Protein AF-A0A7C3A2M2-F1 (afdb_monomer)

Radius of gyration: 27.11 Å; Cα contacts (8 Å, |Δi|>4): 110; chains: 1; bounding box: 73×32×82 Å

Solvent-accessible surface area (backbone atoms only — not comparable to full-atom values): 11192 Å² total; per-residue (Å²): 134,63,73,38,65,28,94,63,73,74,44,78,28,66,74,50,72,41,30,85,85,79,63,47,73,51,73,81,79,77,86,65,80,76,72,69,64,72,75,53,65,71,59,52,50,48,50,49,51,50,51,52,48,52,51,49,51,52,52,52,52,50,51,48,52,56,49,54,52,51,52,49,44,46,74,74,67,48,71,63,76,80,44,51,64,58,55,52,52,53,50,52,51,53,51,52,48,50,54,51,47,56,53,45,61,73,69,58,70,83,51,74,66,52,55,48,52,51,55,45,52,56,48,55,53,48,50,53,51,50,52,55,34,40,77,69,64,78,40,54,71,71,60,46,55,52,54,50,53,50,52,52,52,50,46,53,51,48,52,55,50,48,49,50,54,50,42,51,52,51,51,37,52,56,36,48,54,53,51,52,53,52,53,50,54,51,50,52,53,53,51,51,64,74,76,106

Nearest PDB structures (foldseek):
  7vgf-assembly1_B  TM=2.973E-01  e=2.623E+00  Homo sapiens

Sequence (196 aa):
MEEIECPVCGRLTLKAKYCAFCGAELTPKSGEVAELEELPDEVVEQLRLRIRMEEIAGELASLKGEIDELVKQISEGHDVEKYRLKVKELREKAQNLKNERERLAAEIKPFPLEDVAKKRSELEERILRLDAAHGKGEVSDEVYAKLRKEYEGQLDALKRSHFKEIALVEKWIDSLKRKIKKLTEEAELLYARHIA

Foldseek 3Di:
DDWDQALQQRDTAPPDQAGPPQRHGRDDPPDDPPPQPADPPVVVVLVVLVVVLVVLVVVLVVLVVVVVVLVVCVVVPDDPVVCVVVVVVSVVSNVVSVVSNVVSVVVRDDDPLRVLVVVLVVLVVVLVVLVVCVVVVVDDPVRSVVVNVVSVVVNVVSVSVNSNVVSVVVSNVVSVVVVVVVVVVVVVVVVVVVVD

Mean predicted aligned error: 11.09 Å

pLDDT: mean 88.71, std 11.59, range [36.75, 97.81]

Secondary structure (DSSP, 8-state):
--EEE-TTT--EEESSSB-TTT--B------------PPPHHHHHHHHHHHHHHHHHHHHHHHHHHHHHHHHHHHTT--GGGGHHHHHHHHHHHHHHHHHHHHHHHHPPPPHHHHHHHHHHHHHHHHHHHHHHHHTTSS-HHHHHHHHHHHHHHHHHHHHHHHHHHHHHHHHHHHHHHHHHHHHHHHHHHHHHHH-

Structure (mmCIF, N/CA/C/O backbone):
data_AF-A0A7C3A2M2-F1
#
_entry.id   AF-A0A7C3A2M2-F1
#
loop_
_atom_site.group_PDB
_atom_site.id
_atom_site.type_symbol
_atom_site.label_atom_id
_atom_site.label_alt_id
_atom_site.label_comp_id
_atom_site.label_asym_id
_atom_site.label_entity_id
_atom_site.label_seq_id
_atom_site.pdbx_PDB_ins_code
_atom_site.Cartn_x
_atom_site.Cartn_y
_atom_site.Cartn_z
_atom_site.occupancy
_atom_site.B_iso_or_equiv
_atom_site.auth_seq_id
_atom_site.auth_comp_id
_atom_site.auth_asym_id
_atom_site.auth_atom_id
_atom_site.pdbx_PDB_model_num
ATOM 1 N N . MET A 1 1 ? -36.232 -19.557 9.190 1.00 59.28 1 MET A N 1
ATOM 2 C CA . MET A 1 1 ? -35.650 -18.242 9.528 1.00 59.28 1 MET A CA 1
ATOM 3 C C . MET A 1 1 ? -35.182 -17.629 8.223 1.00 59.28 1 MET A C 1
ATOM 5 O O . MET A 1 1 ? -34.519 -18.332 7.478 1.00 59.28 1 MET A O 1
ATOM 9 N N . GLU A 1 2 ? -35.608 -16.410 7.897 1.00 77.75 2 GLU A N 1
ATOM 10 C CA . GLU A 1 2 ? -35.184 -15.725 6.666 1.00 77.75 2 GLU A CA 1
ATOM 11 C C . GLU A 1 2 ? -33.816 -15.065 6.887 1.00 77.75 2 GLU A C 1
ATOM 13 O O . GLU A 1 2 ? -33.620 -14.366 7.886 1.00 77.75 2 GLU A O 1
ATOM 18 N N . GLU A 1 3 ? -32.880 -15.298 5.969 1.00 84.81 3 GLU A N 1
ATOM 19 C CA . GLU A 1 3 ? -31.564 -14.656 5.940 1.00 84.81 3 GLU A CA 1
ATOM 20 C C . GLU A 1 3 ? -31.612 -13.428 5.022 1.00 84.81 3 GLU A C 1
ATOM 22 O O . GLU A 1 3 ? -32.261 -13.441 3.977 1.00 84.81 3 GLU A O 1
ATOM 27 N N . ILE A 1 4 ? -30.952 -12.348 5.432 1.00 85.25 4 ILE A N 1
ATOM 28 C CA . ILE A 1 4 ? -30.802 -11.106 4.675 1.00 85.25 4 ILE A CA 1
ATOM 29 C C . ILE A 1 4 ? -29.329 -10.712 4.664 1.00 85.25 4 ILE A C 1
ATOM 31 O O . ILE A 1 4 ? -28.628 -10.839 5.669 1.00 85.25 4 ILE A O 1
ATOM 35 N N . GLU A 1 5 ? -28.843 -10.229 3.529 1.00 82.19 5 GLU A N 1
ATOM 36 C CA . GLU A 1 5 ? -27.496 -9.687 3.433 1.00 82.19 5 GLU A CA 1
ATOM 37 C C . GLU A 1 5 ? -27.466 -8.270 4.011 1.00 82.19 5 GLU A C 1
ATOM 39 O O . GLU A 1 5 ? -28.283 -7.412 3.668 1.00 82.19 5 GLU A O 1
ATOM 44 N N . CYS A 1 6 ? -26.542 -8.014 4.933 1.00 82.94 6 CYS A N 1
ATOM 45 C CA . CYS A 1 6 ? -26.416 -6.689 5.515 1.00 82.94 6 CYS A CA 1
ATOM 46 C C . CYS A 1 6 ? -25.862 -5.689 4.481 1.00 82.94 6 CYS A C 1
ATOM 48 O O . CYS A 1 6 ? -24.735 -5.879 4.024 1.00 82.94 6 CYS A O 1
ATOM 50 N N . PRO A 1 7 ? -26.542 -4.555 4.208 1.00 76.75 7 PRO A N 1
ATOM 51 C CA . PRO A 1 7 ? -26.089 -3.565 3.220 1.00 76.75 7 PRO A CA 1
ATOM 52 C C . PRO A 1 7 ? -24.839 -2.785 3.658 1.00 76.75 7 PRO A C 1
ATOM 54 O O . PRO A 1 7 ? -24.313 -1.964 2.907 1.00 76.75 7 PRO A O 1
ATOM 57 N N . VAL A 1 8 ? -24.395 -2.994 4.902 1.00 78.25 8 VAL A N 1
ATOM 58 C CA . VAL A 1 8 ? -23.206 -2.356 5.470 1.00 78.25 8 VAL A CA 1
ATOM 59 C C . VAL A 1 8 ? -22.017 -3.307 5.540 1.00 78.25 8 VAL A C 1
ATOM 61 O O . VAL A 1 8 ? -20.898 -2.830 5.454 1.00 78.25 8 VAL A O 1
ATOM 64 N N . CYS A 1 9 ? -22.210 -4.619 5.703 1.00 77.19 9 CYS A N 1
ATOM 65 C CA . CYS A 1 9 ? -21.082 -5.547 5.865 1.00 77.19 9 CYS A CA 1
ATOM 66 C C . CYS A 1 9 ? -21.107 -6.772 4.942 1.00 77.19 9 CYS A C 1
ATOM 68 O O . CYS A 1 9 ? -20.290 -7.666 5.144 1.00 77.19 9 CYS A O 1
ATOM 70 N N . GLY A 1 10 ? -22.072 -6.876 4.021 1.00 77.44 10 GLY A N 1
ATOM 71 C CA . GLY A 1 10 ? -22.162 -7.953 3.022 1.00 77.44 10 GLY A CA 1
ATOM 72 C C . GLY A 1 10 ? -22.350 -9.366 3.591 1.00 77.44 10 GLY A C 1
ATOM 73 O O . GLY A 1 10 ? -22.274 -10.356 2.875 1.00 77.44 10 GLY A O 1
ATOM 74 N N . ARG A 1 11 ? -22.559 -9.507 4.907 1.00 79.31 11 ARG A N 1
ATOM 75 C CA . ARG A 1 11 ? -22.748 -10.817 5.545 1.00 79.31 11 ARG A CA 1
ATOM 76 C C . ARG A 1 11 ? -24.218 -11.182 5.574 1.00 79.31 11 ARG A C 1
ATOM 78 O O . ARG A 1 11 ? -25.054 -10.357 5.953 1.00 79.31 11 ARG A O 1
ATOM 85 N N . LEU A 1 12 ? -24.495 -12.446 5.270 1.00 85.69 12 LEU A N 1
ATOM 86 C CA . LEU A 1 12 ? -25.783 -13.073 5.534 1.00 85.69 12 LEU A CA 1
ATOM 87 C C . LEU A 1 12 ? -26.015 -13.109 7.044 1.00 85.69 12 LEU A C 1
ATOM 89 O O . LEU A 1 12 ? -25.253 -13.706 7.802 1.00 85.69 12 LEU A O 1
ATOM 93 N N . THR A 1 13 ? -27.052 -12.410 7.481 1.00 84.62 13 THR A N 1
ATOM 94 C CA . THR A 1 13 ? -27.505 -12.341 8.867 1.00 84.62 13 THR A CA 1
ATOM 95 C C . THR A 1 13 ? -28.979 -12.710 8.921 1.00 84.62 13 THR A C 1
ATOM 97 O O . THR A 1 13 ? -29.701 -12.626 7.931 1.00 84.62 13 THR A O 1
ATOM 100 N N . LEU A 1 14 ? -29.461 -13.105 10.093 1.00 85.56 14 LEU A N 1
ATOM 101 C CA . LEU A 1 14 ? -30.891 -13.303 10.301 1.00 85.56 14 LEU A CA 1
ATOM 102 C C . LEU A 1 14 ? -31.636 -11.976 10.116 1.00 85.56 14 LEU A C 1
ATOM 104 O O . LEU A 1 14 ? -31.145 -10.923 10.537 1.00 85.56 14 LEU A O 1
ATOM 108 N N . LYS A 1 15 ? -32.825 -12.035 9.509 1.00 80.94 15 LYS A N 1
ATOM 109 C CA . LYS A 1 15 ? -33.720 -10.886 9.344 1.00 80.94 15 LYS A CA 1
ATOM 110 C C . LYS A 1 15 ? -34.090 -10.309 10.715 1.00 80.94 15 LYS A C 1
ATOM 112 O O . LYS A 1 15 ? -34.896 -10.873 11.451 1.00 80.94 15 LYS A O 1
ATOM 117 N N . ALA A 1 16 ? -33.476 -9.183 11.052 1.00 81.94 16 ALA A N 1
ATOM 118 C CA . ALA A 1 16 ? -33.653 -8.451 12.301 1.00 81.94 16 ALA A CA 1
ATOM 119 C C . ALA A 1 16 ? -33.647 -6.942 12.018 1.00 81.94 16 ALA A C 1
ATOM 121 O O . ALA A 1 16 ? -33.430 -6.519 10.887 1.00 81.94 16 ALA A O 1
ATOM 122 N N . LYS A 1 17 ? -33.873 -6.109 13.042 1.00 82.81 17 LYS A N 1
ATOM 123 C CA . LYS A 1 17 ? -33.741 -4.650 12.894 1.00 82.81 17 LYS A CA 1
ATOM 124 C C . LYS A 1 17 ? -32.285 -4.235 12.648 1.00 82.81 17 LYS A C 1
ATOM 126 O O . LYS A 1 17 ? -32.046 -3.304 11.889 1.00 82.81 17 LYS A O 1
ATOM 131 N N . TYR A 1 18 ? -31.329 -4.956 13.240 1.00 86.25 18 TYR A N 1
ATOM 132 C CA . TYR A 1 18 ? -29.895 -4.690 13.132 1.00 86.25 18 TYR A CA 1
ATOM 133 C C . TYR A 1 18 ? -29.122 -5.949 12.732 1.00 86.25 18 TYR A C 1
ATOM 135 O O . TYR A 1 18 ? -29.501 -7.062 13.092 1.00 86.25 18 TYR A O 1
ATOM 143 N N . CYS A 1 19 ? -28.013 -5.766 12.022 1.00 86.62 19 CYS A N 1
ATOM 144 C CA . CYS A 1 19 ? -27.080 -6.822 11.666 1.00 86.62 19 CYS A CA 1
ATOM 145 C C . CYS A 1 19 ? -26.429 -7.406 12.919 1.00 86.62 19 CYS A C 1
ATOM 147 O O . CYS A 1 19 ? -25.830 -6.667 13.701 1.00 86.62 19 CYS A O 1
ATOM 149 N N . ALA A 1 20 ? -26.469 -8.732 13.066 1.00 84.88 20 ALA A N 1
ATOM 150 C CA . ALA A 1 20 ? -25.844 -9.426 14.191 1.00 84.88 20 ALA A CA 1
ATOM 151 C C . ALA A 1 20 ? -24.310 -9.277 14.215 1.00 84.88 20 ALA A C 1
ATOM 153 O O . ALA A 1 20 ? -23.689 -9.456 15.259 1.00 84.88 20 ALA A O 1
ATOM 154 N N . PHE A 1 21 ? -23.701 -8.936 13.075 1.00 83.69 21 PHE A N 1
ATOM 155 C CA . PHE A 1 21 ? -22.250 -8.811 12.939 1.00 83.69 21 PHE A CA 1
ATOM 156 C C . PHE A 1 21 ? -21.752 -7.378 13.120 1.00 83.69 21 PHE A C 1
ATOM 158 O O . PHE A 1 21 ? -20.776 -7.155 13.829 1.00 83.69 21 PHE A O 1
ATOM 165 N N . CYS A 1 22 ? -22.398 -6.403 12.475 1.00 79.69 22 CYS A N 1
ATOM 166 C CA . CYS A 1 22 ? -21.906 -5.022 12.448 1.00 79.69 22 CYS A CA 1
ATOM 167 C C . CYS A 1 22 ? -22.823 -4.012 13.156 1.00 79.69 22 CYS A C 1
ATOM 169 O O . CYS A 1 22 ? -22.474 -2.836 13.236 1.00 79.69 22 CYS A O 1
ATOM 171 N N . GLY A 1 23 ? -23.996 -4.435 13.646 1.00 83.62 23 GLY A N 1
ATOM 172 C CA . GLY A 1 23 ? -24.960 -3.572 14.338 1.00 83.62 23 GLY A CA 1
ATOM 173 C C . GLY A 1 23 ? -25.675 -2.550 13.446 1.00 83.62 23 GLY A C 1
ATOM 174 O O . GLY A 1 23 ? -26.397 -1.702 13.960 1.00 83.62 23 GLY A O 1
ATOM 175 N N . ALA A 1 24 ? -25.482 -2.602 12.125 1.00 81.06 24 ALA A N 1
ATOM 176 C CA . ALA A 1 24 ? -26.134 -1.689 11.190 1.00 81.06 24 ALA A CA 1
ATOM 177 C C . ALA A 1 24 ? -27.612 -2.029 10.999 1.00 81.06 24 ALA A C 1
ATOM 179 O O . ALA A 1 24 ? -27.980 -3.200 11.007 1.00 81.06 24 ALA A O 1
ATOM 180 N N . GLU A 1 25 ? -28.448 -1.016 10.797 1.00 86.38 25 GLU A N 1
ATOM 181 C CA . GLU A 1 25 ? -29.882 -1.198 10.575 1.00 86.38 25 GLU A CA 1
ATOM 182 C C . GLU A 1 25 ? -30.135 -1.894 9.221 1.00 86.38 25 GLU A C 1
ATOM 184 O O . GLU A 1 25 ? -29.549 -1.521 8.206 1.00 86.38 25 GLU A O 1
ATOM 189 N N . LEU A 1 26 ? -30.955 -2.951 9.216 1.00 82.31 26 LEU A N 1
ATOM 190 C CA . LEU A 1 26 ? -31.204 -3.824 8.052 1.00 82.31 26 LEU A CA 1
ATOM 191 C C . LEU A 1 26 ? -32.467 -3.433 7.264 1.00 82.31 26 LEU A C 1
ATOM 193 O O . LEU A 1 26 ? -32.961 -4.211 6.448 1.00 82.31 26 LEU A O 1
ATOM 197 N N . THR A 1 27 ? -33.047 -2.263 7.537 1.00 69.00 27 THR A N 1
ATOM 198 C CA . THR A 1 27 ? -34.296 -1.839 6.900 1.00 69.00 27 THR A CA 1
ATOM 199 C C . THR A 1 27 ? -34.100 -1.582 5.400 1.00 69.00 27 THR A C 1
ATOM 201 O O . THR A 1 27 ? -33.127 -0.938 4.999 1.00 69.00 27 THR A O 1
ATOM 204 N N . PRO A 1 28 ? -35.020 -2.066 4.543 1.00 49.03 28 PRO A N 1
ATOM 205 C CA . PRO A 1 28 ? -34.909 -1.884 3.107 1.00 49.03 28 PRO A CA 1
ATOM 206 C C . PRO A 1 28 ? -35.241 -0.431 2.762 1.00 49.03 28 PRO A C 1
ATOM 208 O O . PRO A 1 28 ? -36.396 -0.013 2.852 1.00 49.03 28 PRO A O 1
ATOM 211 N N . LYS A 1 29 ? -34.242 0.345 2.332 1.00 45.84 29 LYS A N 1
ATOM 212 C CA . LYS A 1 29 ? -34.511 1.525 1.506 1.00 45.84 29 LYS A CA 1
ATOM 213 C C . LYS A 1 29 ? -35.000 1.016 0.154 1.00 45.84 29 LYS A C 1
ATOM 215 O O . LYS A 1 29 ? -34.243 0.455 -0.632 1.00 45.84 29 LYS A O 1
ATOM 220 N N . SER A 1 30 ? -36.302 1.129 -0.058 1.00 39.16 30 SER A N 1
ATOM 221 C CA . SER A 1 30 ? -36.984 0.821 -1.305 1.00 39.16 30 SER A CA 1
ATOM 222 C C . SER A 1 30 ? -36.356 1.569 -2.485 1.00 39.16 30 SER A C 1
ATOM 224 O O . SER A 1 30 ? -36.394 2.794 -2.512 1.00 39.16 30 SER A O 1
ATOM 226 N N . GLY A 1 31 ? -35.867 0.827 -3.479 1.00 40.88 31 GLY A N 1
ATOM 227 C CA . GLY A 1 31 ? -36.026 1.182 -4.893 1.00 40.88 31 GLY A CA 1
ATOM 228 C C . GLY A 1 31 ? -35.346 2.446 -5.422 1.00 40.88 31 GLY A C 1
ATOM 229 O O . GLY A 1 31 ? -35.798 2.958 -6.442 1.00 40.88 31 GLY A O 1
ATOM 230 N N . GLU A 1 32 ? -34.276 2.939 -4.806 1.00 36.75 32 GLU A N 1
ATOM 231 C CA . GLU A 1 32 ? -33.413 3.913 -5.475 1.00 36.75 32 GLU A CA 1
ATOM 232 C C . GLU A 1 32 ? -32.456 3.147 -6.390 1.00 36.75 32 GLU A C 1
ATOM 234 O O . GLU A 1 32 ? -31.705 2.276 -5.946 1.00 36.75 32 GLU A O 1
ATOM 239 N N . VAL A 1 33 ? -32.516 3.442 -7.694 1.00 41.50 33 VAL A N 1
ATOM 240 C CA . VAL A 1 33 ? -31.417 3.161 -8.621 1.00 41.50 33 VAL A CA 1
ATOM 241 C C . VAL A 1 33 ? -30.177 3.688 -7.922 1.00 41.50 33 VAL A C 1
ATOM 243 O O . VAL A 1 33 ? -30.083 4.895 -7.727 1.00 41.50 33 VAL A O 1
ATOM 246 N N . ALA A 1 34 ? -29.311 2.788 -7.450 1.00 46.97 34 ALA A N 1
ATOM 247 C CA . A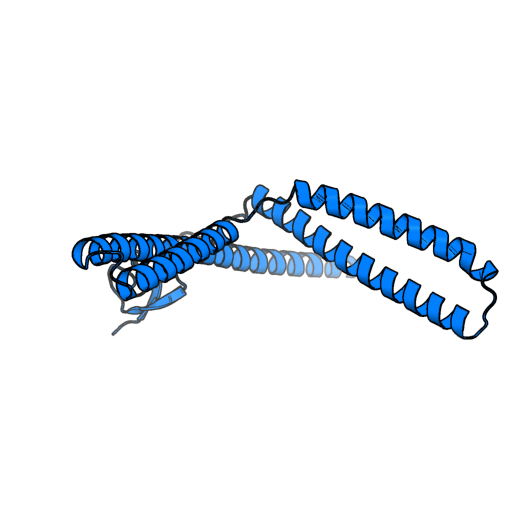LA A 1 34 ? -28.108 3.169 -6.734 1.00 46.97 34 ALA A CA 1
ATOM 248 C C . ALA A 1 34 ? -27.296 4.057 -7.674 1.00 46.97 34 ALA A C 1
ATOM 250 O O . ALA A 1 34 ? -26.657 3.567 -8.610 1.00 46.97 34 ALA A O 1
ATOM 251 N N . GLU A 1 35 ? -27.416 5.367 -7.467 1.00 49.28 35 GLU A N 1
ATOM 252 C CA . GLU A 1 35 ? -26.550 6.369 -8.050 1.00 49.28 35 GLU A CA 1
ATOM 253 C C . GLU A 1 35 ? -25.135 5.861 -7.798 1.00 49.28 35 GLU A C 1
ATOM 255 O O . GLU A 1 35 ? -24.799 5.475 -6.674 1.00 49.28 35 GLU A O 1
ATOM 260 N N . LEU A 1 36 ? -24.375 5.669 -8.880 1.00 55.91 36 LEU A N 1
ATOM 261 C CA . LEU A 1 36 ? -23.032 5.114 -8.794 1.00 55.91 36 LEU A CA 1
ATOM 262 C C . LEU A 1 36 ? -22.251 6.029 -7.863 1.00 55.91 36 LEU A C 1
ATOM 264 O O . LEU A 1 36 ? -21.909 7.134 -8.265 1.00 55.91 36 LEU A O 1
ATOM 268 N N . GLU A 1 37 ? -22.008 5.576 -6.634 1.00 64.06 37 GLU A N 1
ATOM 269 C CA . GLU A 1 37 ? -21.227 6.330 -5.664 1.00 64.06 37 GLU A CA 1
ATOM 270 C C . GLU A 1 37 ? -19.862 6.577 -6.311 1.00 64.06 37 GLU A C 1
ATOM 272 O O . GLU A 1 37 ? -19.125 5.633 -6.639 1.00 64.06 37 GLU A O 1
ATOM 277 N N . GLU A 1 38 ? -19.612 7.838 -6.656 1.00 74.69 38 GLU A N 1
ATOM 278 C CA . GLU A 1 38 ? -18.404 8.233 -7.359 1.00 74.69 38 GLU A CA 1
ATOM 279 C C . GLU A 1 38 ? -17.253 8.261 -6.365 1.00 74.69 38 GLU A C 1
ATOM 281 O O . GLU A 1 38 ? -17.404 8.705 -5.224 1.00 74.69 38 GLU A O 1
ATOM 286 N N . LEU A 1 39 ? -16.102 7.736 -6.788 1.00 83.44 39 LEU A N 1
ATOM 287 C CA . LEU A 1 39 ? -14.908 7.823 -5.965 1.00 83.44 39 LEU A CA 1
ATOM 288 C C . LEU A 1 39 ? -14.542 9.301 -5.821 1.00 83.44 39 LEU A C 1
ATOM 290 O O . LEU A 1 39 ? -14.472 9.987 -6.841 1.00 83.44 39 LEU A O 1
ATOM 294 N N . PRO A 1 40 ? -14.261 9.781 -4.600 1.00 87.69 40 PRO A N 1
ATOM 295 C CA . PRO A 1 40 ? -13.799 11.145 -4.414 1.00 87.69 40 PRO A CA 1
ATOM 296 C C . PRO A 1 40 ? -12.519 11.405 -5.215 1.00 87.69 40 PRO A C 1
ATOM 298 O O . PRO A 1 40 ? -11.604 10.579 -5.193 1.00 87.69 40 PRO A O 1
ATOM 301 N N . ASP A 1 41 ? -12.415 12.573 -5.851 1.00 87.38 41 ASP A N 1
ATOM 302 C CA . ASP A 1 41 ? -11.245 12.950 -6.660 1.00 87.38 41 ASP A CA 1
ATOM 303 C C . ASP A 1 41 ? -9.934 12.854 -5.871 1.00 87.38 41 ASP A C 1
ATOM 305 O O . ASP A 1 41 ? -8.920 12.394 -6.391 1.00 87.38 41 ASP A O 1
ATOM 309 N N . GLU A 1 42 ? -9.952 13.203 -4.581 1.00 88.81 42 GLU A N 1
ATOM 310 C CA . GLU A 1 42 ? -8.775 13.057 -3.719 1.00 88.81 42 GLU A CA 1
ATOM 311 C C . GLU A 1 42 ? -8.335 11.590 -3.592 1.00 88.81 42 GLU A C 1
ATOM 313 O O . GLU A 1 42 ? -7.140 11.304 -3.628 1.00 88.81 42 GLU A O 1
ATOM 318 N N . VAL A 1 43 ? -9.275 10.642 -3.508 1.00 88.19 43 VAL A N 1
ATOM 319 C CA . VAL A 1 43 ? -8.958 9.205 -3.474 1.00 88.19 43 VAL A CA 1
ATOM 320 C C . VAL A 1 43 ? -8.372 8.764 -4.813 1.00 88.19 43 VAL A C 1
ATOM 322 O O . VAL A 1 43 ? -7.386 8.029 -4.832 1.00 88.19 43 VAL A O 1
ATOM 325 N N . VAL A 1 44 ? -8.933 9.239 -5.927 1.00 89.94 44 VAL A N 1
ATOM 326 C CA . VAL A 1 44 ? -8.434 8.934 -7.276 1.00 89.94 44 VAL A CA 1
ATOM 327 C C . VAL A 1 44 ? -7.007 9.449 -7.469 1.00 89.94 44 VAL A C 1
ATOM 329 O O . VAL A 1 44 ? -6.149 8.692 -7.926 1.00 89.94 44 VAL A O 1
ATOM 332 N N . GLU A 1 45 ? -6.714 10.689 -7.075 1.00 91.81 45 GLU A N 1
ATOM 333 C CA . GLU A 1 45 ? -5.361 11.244 -7.177 1.00 91.81 45 GLU A CA 1
ATOM 334 C C . GLU A 1 45 ? -4.372 10.496 -6.276 1.00 91.81 45 GLU A C 1
ATOM 336 O O . GLU A 1 45 ? -3.288 10.126 -6.725 1.00 91.81 45 GLU A O 1
ATOM 341 N N . GLN A 1 46 ? -4.747 10.169 -5.036 1.00 93.31 46 GLN A N 1
ATOM 342 C CA . GLN A 1 46 ? -3.885 9.379 -4.150 1.00 93.31 46 GLN A CA 1
ATOM 343 C C . GLN A 1 46 ? -3.609 7.970 -4.702 1.00 93.31 46 GLN A C 1
ATOM 345 O O . GLN A 1 46 ? -2.480 7.481 -4.607 1.00 93.31 46 GLN A O 1
ATOM 350 N N . LEU A 1 47 ? -4.601 7.325 -5.327 1.00 91.50 47 LEU A N 1
ATOM 351 C CA . LEU A 1 47 ? -4.406 6.052 -6.025 1.00 91.50 47 LEU A CA 1
ATOM 352 C C . LEU A 1 47 ? -3.469 6.211 -7.227 1.00 91.50 47 LEU A C 1
ATOM 354 O O . LEU A 1 47 ? -2.561 5.397 -7.387 1.00 91.50 47 LEU A O 1
ATOM 358 N N . ARG A 1 48 ? -3.626 7.268 -8.033 1.00 93.94 48 ARG A N 1
ATOM 359 C CA . ARG A 1 48 ? -2.742 7.552 -9.175 1.00 93.94 48 ARG A CA 1
ATOM 360 C C . ARG A 1 48 ? -1.288 7.726 -8.733 1.00 93.94 48 ARG A C 1
ATOM 362 O O . ARG A 1 48 ? -0.403 7.120 -9.334 1.00 93.94 48 ARG A O 1
ATOM 369 N N . LEU A 1 49 ? -1.036 8.508 -7.681 1.00 95.25 49 LEU A N 1
ATOM 370 C CA . LEU A 1 49 ? 0.317 8.720 -7.147 1.00 95.25 49 LEU A CA 1
ATOM 371 C C . LEU A 1 49 ? 0.960 7.401 -6.692 1.00 95.25 49 LEU A C 1
ATOM 373 O O . LEU A 1 49 ? 2.129 7.144 -6.978 1.00 95.25 49 LEU A O 1
ATOM 377 N N . ARG A 1 50 ? 0.189 6.536 -6.021 1.00 95.12 50 ARG A N 1
ATOM 378 C CA . ARG A 1 50 ? 0.652 5.218 -5.557 1.00 95.12 50 ARG A CA 1
ATOM 379 C C . ARG A 1 50 ? 0.907 4.246 -6.709 1.00 95.12 50 ARG A C 1
ATOM 381 O O . ARG A 1 50 ? 1.917 3.550 -6.682 1.00 95.12 50 ARG A O 1
ATOM 388 N N . ILE A 1 51 ? 0.053 4.240 -7.734 1.00 95.50 51 ILE A N 1
ATOM 389 C CA . ILE A 1 51 ? 0.271 3.456 -8.960 1.00 95.50 51 ILE A CA 1
ATOM 390 C C . ILE A 1 51 ? 1.579 3.888 -9.626 1.00 95.50 51 ILE A C 1
ATOM 392 O O . ILE A 1 51 ? 2.428 3.042 -9.895 1.00 95.50 51 ILE A O 1
ATOM 396 N N . ARG A 1 52 ? 1.801 5.198 -9.804 1.00 97.31 52 ARG A N 1
ATOM 397 C CA . ARG A 1 52 ? 3.053 5.706 -10.381 1.00 97.31 52 ARG A CA 1
ATOM 398 C C . ARG A 1 52 ? 4.274 5.324 -9.540 1.00 97.31 52 ARG A C 1
ATOM 400 O O . ARG A 1 52 ? 5.332 5.023 -10.084 1.00 97.31 52 ARG A O 1
ATOM 407 N N . MET A 1 53 ? 4.143 5.307 -8.214 1.00 95.56 53 MET A N 1
ATOM 408 C CA . MET A 1 53 ? 5.222 4.865 -7.330 1.00 95.56 53 MET A CA 1
ATOM 409 C C . MET A 1 53 ? 5.585 3.384 -7.533 1.00 95.56 53 MET A C 1
ATOM 411 O O . MET A 1 53 ? 6.772 3.052 -7.535 1.00 95.56 53 MET A O 1
ATOM 415 N N . GLU A 1 54 ? 4.592 2.519 -7.742 1.00 96.31 54 GLU A N 1
ATOM 416 C CA . GLU A 1 54 ? 4.802 1.100 -8.059 1.00 96.31 54 GLU A CA 1
ATOM 417 C C . GLU A 1 54 ? 5.427 0.914 -9.453 1.00 96.31 54 GLU A C 1
ATOM 419 O O . GLU A 1 54 ? 6.369 0.140 -9.617 1.00 96.31 54 GLU A O 1
ATOM 424 N N . GLU A 1 55 ? 4.979 1.683 -10.449 1.00 97.31 55 GLU A N 1
ATOM 425 C CA . GLU A 1 55 ? 5.587 1.697 -11.787 1.00 97.31 55 GLU A CA 1
ATOM 426 C C . GLU A 1 55 ? 7.073 2.060 -11.721 1.00 97.31 55 GLU A C 1
ATOM 428 O O . GLU A 1 55 ? 7.908 1.342 -12.267 1.00 97.31 55 GLU A O 1
ATOM 433 N N . ILE A 1 56 ? 7.428 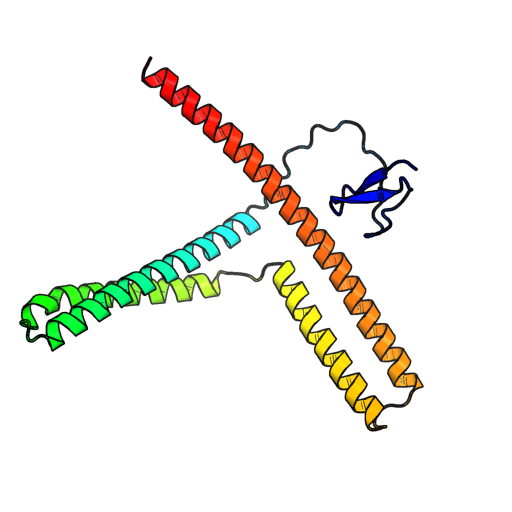3.118 -10.983 1.00 97.12 56 ILE A N 1
ATOM 434 C CA . ILE A 1 56 ? 8.826 3.519 -10.783 1.00 97.12 56 ILE A CA 1
ATOM 435 C C . ILE A 1 56 ? 9.631 2.401 -10.109 1.00 97.12 56 ILE A C 1
ATOM 437 O O . ILE A 1 56 ? 10.793 2.184 -10.461 1.00 97.12 56 ILE A O 1
ATOM 441 N N . ALA A 1 57 ? 9.051 1.675 -9.149 1.00 96.38 57 ALA A N 1
ATOM 442 C CA . ALA A 1 57 ? 9.705 0.513 -8.551 1.00 96.38 57 ALA A CA 1
ATOM 443 C C . ALA A 1 57 ? 9.979 -0.589 -9.592 1.00 96.38 57 ALA A C 1
ATOM 445 O O . ALA A 1 57 ? 11.092 -1.125 -9.623 1.00 96.38 57 ALA A O 1
ATOM 446 N N . GLY A 1 58 ? 9.025 -0.873 -10.483 1.00 97.56 58 GLY A N 1
ATOM 447 C CA . GLY A 1 58 ? 9.210 -1.794 -11.610 1.00 97.56 58 GLY A CA 1
ATOM 448 C C . GLY A 1 58 ? 10.271 -1.323 -12.614 1.00 97.56 58 GLY A C 1
ATOM 449 O O . GLY A 1 58 ? 11.119 -2.112 -13.044 1.00 97.56 58 GLY A O 1
ATOM 450 N N . GLU A 1 59 ? 10.289 -0.030 -12.945 1.00 97.69 59 GLU A N 1
ATOM 451 C CA . GLU A 1 59 ? 11.300 0.578 -13.817 1.00 97.69 59 GLU A CA 1
ATOM 452 C C . GLU A 1 59 ? 12.703 0.478 -13.194 1.00 97.69 59 GLU A C 1
ATOM 454 O O . GLU A 1 59 ? 13.651 0.057 -13.856 1.00 97.69 59 GLU A O 1
ATOM 459 N N . LEU A 1 60 ? 12.848 0.774 -11.898 1.00 96.44 60 LEU A N 1
ATOM 460 C CA . LEU A 1 60 ? 14.114 0.629 -11.171 1.00 96.44 60 LEU A CA 1
ATOM 461 C C . LEU A 1 60 ? 14.585 -0.831 -11.100 1.00 96.44 60 LEU A C 1
ATOM 463 O O . LEU A 1 60 ? 15.782 -1.091 -11.236 1.00 96.44 60 LEU A O 1
ATOM 467 N N . ALA A 1 61 ? 13.671 -1.785 -10.904 1.00 97.31 61 ALA A N 1
ATOM 468 C CA . ALA A 1 61 ? 13.994 -3.211 -10.932 1.00 97.31 61 ALA A CA 1
ATOM 469 C C . ALA A 1 61 ? 14.483 -3.653 -12.321 1.00 97.31 61 ALA A C 1
ATOM 471 O O . ALA A 1 61 ? 15.466 -4.387 -12.424 1.00 97.31 61 ALA A O 1
ATOM 472 N N . SER A 1 62 ? 13.852 -3.146 -13.382 1.00 96.88 62 SER A N 1
ATOM 473 C CA . SER A 1 62 ? 14.261 -3.401 -14.768 1.00 96.88 62 SER A CA 1
ATOM 474 C C . SER A 1 62 ? 15.648 -2.822 -15.060 1.00 96.88 62 SER A C 1
ATOM 476 O O . SER A 1 62 ? 16.514 -3.527 -15.576 1.00 96.88 62 SER A O 1
ATOM 478 N N . LEU A 1 63 ? 15.910 -1.577 -14.636 1.00 96.75 63 LEU A N 1
ATOM 479 C CA . LEU A 1 63 ? 17.233 -0.952 -14.749 1.00 96.75 63 LEU A CA 1
ATOM 480 C C . LEU A 1 63 ? 18.305 -1.733 -13.988 1.00 96.75 63 LEU A C 1
ATOM 482 O O . LEU A 1 63 ? 19.423 -1.870 -14.479 1.00 96.75 63 LEU A O 1
ATOM 486 N N . LYS A 1 64 ? 17.982 -2.260 -12.801 1.00 96.12 64 LYS A N 1
ATOM 487 C CA . LYS A 1 64 ? 18.897 -3.126 -12.053 1.00 96.12 64 LYS A CA 1
ATOM 488 C C . LYS A 1 64 ? 19.243 -4.384 -12.854 1.00 96.12 64 LYS A C 1
ATOM 490 O O . LYS A 1 64 ? 20.418 -4.713 -12.947 1.00 96.12 64 LYS A O 1
ATOM 495 N N . GLY A 1 65 ? 18.256 -5.026 -13.480 1.00 96.50 65 GLY A N 1
ATOM 496 C CA . GLY A 1 65 ? 18.490 -6.169 -14.366 1.00 96.50 65 GLY A CA 1
ATOM 497 C C . GLY A 1 65 ? 19.406 -5.834 -15.548 1.00 96.50 65 GLY A C 1
ATOM 498 O O . GLY A 1 65 ? 20.329 -6.591 -15.837 1.00 96.50 65 GLY A O 1
ATOM 499 N N . GLU A 1 66 ? 19.217 -4.673 -16.188 1.00 95.69 66 GLU A N 1
ATOM 500 C CA . GLU A 1 66 ? 20.125 -4.199 -17.247 1.00 95.69 66 GLU A CA 1
ATOM 501 C C . GLU A 1 66 ? 21.557 -3.977 -16.731 1.00 95.69 66 GLU A C 1
ATOM 503 O O . GLU A 1 66 ? 22.522 -4.310 -17.417 1.00 95.69 66 GLU A O 1
ATOM 508 N N . ILE A 1 67 ? 21.713 -3.429 -15.522 1.00 94.44 67 ILE A N 1
ATOM 509 C CA . ILE A 1 67 ? 23.026 -3.224 -14.893 1.00 94.44 67 ILE A CA 1
ATOM 510 C C . ILE A 1 67 ? 23.693 -4.565 -14.573 1.00 94.44 67 ILE A C 1
ATOM 512 O O . ILE A 1 67 ? 24.874 -4.730 -14.874 1.00 94.44 67 ILE A O 1
ATOM 516 N N . ASP A 1 68 ? 22.959 -5.513 -13.994 1.00 95.75 68 ASP A N 1
ATOM 517 C CA . ASP A 1 68 ? 23.480 -6.833 -13.628 1.00 95.75 68 ASP A CA 1
ATOM 518 C C . ASP A 1 68 ? 23.969 -7.601 -14.875 1.00 95.75 68 ASP A C 1
ATOM 520 O O . ASP A 1 68 ? 25.039 -8.214 -14.851 1.00 95.75 68 ASP A O 1
ATOM 524 N N . GLU A 1 69 ? 23.253 -7.495 -16.000 1.00 94.81 69 GLU A N 1
ATOM 525 C CA . GLU A 1 69 ? 23.675 -8.075 -17.282 1.00 94.81 69 GLU A CA 1
ATOM 526 C C . GLU A 1 69 ? 24.936 -7.396 -17.845 1.00 94.81 69 GLU A C 1
ATOM 528 O O . GLU A 1 69 ? 25.858 -8.076 -18.298 1.00 94.81 69 GLU A O 1
ATOM 533 N N . LEU A 1 70 ? 25.043 -6.064 -17.764 1.00 93.50 70 LEU A N 1
ATOM 534 C CA . LEU A 1 70 ? 26.269 -5.359 -18.160 1.00 93.50 70 LEU A CA 1
ATOM 535 C C . LEU A 1 70 ? 27.467 -5.768 -17.294 1.00 93.50 70 LEU A C 1
ATOM 537 O O . LEU A 1 70 ? 28.564 -5.970 -17.814 1.00 93.50 70 LEU A O 1
ATOM 541 N N . VAL A 1 71 ? 27.268 -5.918 -15.981 1.00 93.75 71 VAL A N 1
ATOM 542 C CA . VAL A 1 71 ? 28.306 -6.398 -15.057 1.00 93.75 71 VAL A CA 1
ATOM 543 C C . VAL A 1 71 ? 28.769 -7.796 -15.457 1.00 93.75 71 VAL A C 1
ATOM 545 O O . VAL A 1 71 ? 29.976 -8.048 -15.499 1.00 93.75 71 VAL A O 1
ATOM 548 N N . LYS A 1 72 ? 27.836 -8.684 -15.813 1.00 94.88 72 LYS A N 1
ATOM 549 C CA . LYS A 1 72 ? 28.151 -10.026 -16.304 1.00 94.88 72 LYS A CA 1
ATOM 550 C C . LYS A 1 72 ? 28.987 -9.976 -17.585 1.00 94.88 72 LYS A C 1
ATOM 552 O O . LYS A 1 72 ? 30.065 -10.565 -17.613 1.00 94.88 72 LYS A O 1
ATOM 557 N N . GLN A 1 73 ? 28.573 -9.210 -18.592 1.00 92.69 73 GLN A N 1
ATOM 558 C CA . GLN A 1 73 ? 29.316 -9.078 -19.853 1.00 92.69 73 GLN A CA 1
ATOM 559 C C . GLN A 1 73 ? 30.736 -8.532 -19.640 1.00 92.69 73 GLN A C 1
ATOM 561 O O . GLN A 1 73 ? 31.695 -9.013 -20.245 1.00 92.69 73 GLN A O 1
ATOM 566 N N . ILE A 1 74 ? 30.900 -7.553 -18.745 1.00 91.56 74 ILE A N 1
ATOM 567 C CA . ILE A 1 74 ? 32.219 -7.025 -18.369 1.00 91.56 74 ILE A CA 1
ATOM 568 C C . ILE A 1 74 ? 33.061 -8.109 -17.682 1.00 91.56 74 ILE A C 1
ATOM 570 O O . ILE A 1 74 ? 34.244 -8.250 -17.988 1.00 91.56 74 ILE A O 1
ATOM 574 N N . SER A 1 75 ? 32.463 -8.903 -16.789 1.00 91.75 75 SER A N 1
ATOM 575 C CA . SER A 1 75 ? 33.161 -10.006 -16.112 1.00 91.75 75 SER A CA 1
ATOM 576 C C . SER A 1 75 ? 33.592 -11.128 -17.067 1.00 91.75 75 SER A C 1
ATOM 578 O O . SER A 1 75 ? 34.611 -11.773 -16.833 1.00 91.75 75 SER A O 1
ATOM 580 N N . GLU A 1 76 ? 32.872 -11.307 -18.178 1.00 94.81 76 GLU A N 1
ATOM 581 C CA . GLU A 1 76 ? 33.195 -12.237 -19.269 1.00 94.81 76 GLU A CA 1
ATOM 582 C C . GLU A 1 76 ? 34.263 -11.679 -20.237 1.00 94.81 76 GLU A C 1
ATOM 584 O O . GLU A 1 76 ? 34.632 -12.337 -21.209 1.00 94.81 76 GLU A O 1
ATOM 589 N N . GLY A 1 77 ? 34.806 -10.485 -19.968 1.00 91.19 77 GLY A N 1
ATOM 590 C CA . GLY A 1 77 ? 35.912 -9.890 -20.724 1.00 91.19 77 GLY A CA 1
ATOM 591 C C . GLY A 1 77 ? 35.487 -9.041 -21.923 1.00 91.19 77 GLY A C 1
ATOM 592 O O . GLY A 1 77 ? 36.316 -8.752 -22.788 1.00 91.19 77 GLY A O 1
ATOM 593 N N . HIS A 1 78 ? 34.216 -8.630 -22.002 1.00 88.88 78 HIS A N 1
ATOM 594 C CA . HIS A 1 78 ? 33.765 -7.706 -23.043 1.00 88.88 78 HIS A CA 1
ATOM 595 C C . HIS A 1 78 ? 34.393 -6.313 -22.860 1.00 88.88 78 HIS A C 1
ATOM 597 O O . HIS A 1 78 ? 34.641 -5.854 -21.746 1.00 88.88 78 HIS A O 1
ATOM 603 N N . ASP A 1 79 ? 34.609 -5.615 -23.978 1.00 88.38 79 ASP A N 1
ATOM 604 C CA . ASP A 1 79 ? 35.180 -4.265 -24.003 1.00 88.38 79 ASP A CA 1
ATOM 605 C C . ASP A 1 79 ? 34.274 -3.244 -23.291 1.00 88.38 79 ASP A C 1
ATOM 607 O O . ASP A 1 79 ? 33.163 -2.947 -23.738 1.00 88.38 79 ASP A O 1
ATOM 611 N N . VAL A 1 80 ? 34.778 -2.693 -22.186 1.00 86.62 80 VAL A N 1
ATOM 612 C CA . VAL A 1 80 ? 34.064 -1.774 -21.290 1.00 86.62 80 VAL A CA 1
ATOM 613 C C . VAL A 1 80 ? 33.720 -0.449 -21.974 1.00 86.62 80 VAL A C 1
ATOM 615 O O . VAL A 1 80 ? 32.669 0.130 -21.684 1.00 86.62 80 VAL A O 1
ATOM 618 N N . GLU A 1 81 ? 34.545 0.035 -22.912 1.00 89.56 81 GLU A N 1
ATOM 619 C CA . GLU A 1 81 ? 34.284 1.319 -23.581 1.00 89.56 81 GLU A CA 1
ATOM 620 C C . GLU A 1 81 ? 33.001 1.273 -24.422 1.00 89.56 81 GLU A C 1
ATOM 622 O O . GLU A 1 81 ? 32.306 2.285 -24.544 1.00 89.56 81 GLU A O 1
ATOM 627 N N . LYS A 1 82 ? 32.600 0.087 -24.905 1.00 88.62 82 LYS A N 1
ATOM 628 C CA . LYS A 1 82 ? 31.337 -0.101 -25.638 1.00 88.62 82 LYS A CA 1
ATOM 629 C C . LYS A 1 82 ? 30.102 0.191 -24.787 1.00 88.62 82 LYS A C 1
ATOM 631 O O . LYS A 1 82 ? 29.073 0.593 -25.326 1.00 88.62 82 LYS A O 1
ATOM 636 N N . TYR A 1 83 ? 30.195 0.030 -23.469 1.00 90.44 83 TYR A N 1
ATOM 637 C CA . TYR A 1 83 ? 29.066 0.218 -22.555 1.00 90.44 83 TYR A CA 1
ATOM 638 C C . TYR A 1 83 ? 29.035 1.597 -21.902 1.00 90.44 83 TYR A C 1
ATOM 640 O O . TYR A 1 83 ? 28.067 1.930 -21.220 1.00 90.44 83 TYR A O 1
ATOM 648 N N . ARG A 1 84 ? 30.049 2.440 -22.121 1.00 90.69 84 ARG A N 1
ATOM 649 C CA . ARG A 1 84 ? 30.188 3.737 -21.447 1.00 90.69 84 ARG A CA 1
ATOM 650 C C . ARG A 1 84 ? 28.977 4.653 -21.630 1.00 90.69 84 ARG A C 1
ATOM 652 O O . ARG A 1 84 ? 28.517 5.258 -20.661 1.00 90.69 84 ARG A O 1
ATOM 659 N N . LEU A 1 85 ? 28.453 4.745 -22.855 1.00 91.12 85 LEU A N 1
ATOM 660 C CA . LEU A 1 85 ? 27.270 5.560 -23.149 1.00 91.12 85 LEU A CA 1
ATOM 661 C C . LEU A 1 85 ? 26.024 4.988 -22.462 1.00 91.12 85 LEU A C 1
ATOM 663 O O . LEU A 1 85 ? 25.314 5.714 -21.771 1.00 91.12 85 LEU A O 1
ATOM 667 N N . LYS A 1 86 ? 25.822 3.671 -22.559 1.00 92.38 86 LYS A N 1
ATOM 668 C CA . LYS A 1 86 ? 24.692 2.973 -21.938 1.00 92.38 86 LYS A CA 1
ATOM 669 C C . LYS A 1 86 ? 24.703 3.099 -20.411 1.00 92.38 86 LYS A C 1
ATOM 671 O O . LYS A 1 86 ? 23.670 3.380 -19.817 1.00 92.38 86 LYS A O 1
ATOM 676 N N . VAL A 1 87 ? 25.864 2.967 -19.764 1.00 93.44 87 VAL A N 1
ATOM 677 C CA . VAL A 1 87 ? 26.017 3.164 -18.310 1.00 93.44 87 VAL A CA 1
ATOM 678 C C . VAL A 1 87 ? 25.654 4.595 -17.905 1.00 93.44 87 VAL A C 1
ATOM 680 O O . VAL A 1 87 ? 25.014 4.796 -16.870 1.00 93.44 87 VAL A O 1
ATOM 683 N N . LYS A 1 88 ? 26.024 5.595 -18.715 1.00 94.62 88 LYS A N 1
ATOM 684 C CA . LYS A 1 88 ? 25.643 6.992 -18.475 1.00 94.62 88 LYS A CA 1
ATOM 685 C C . LYS A 1 88 ? 24.123 7.177 -18.555 1.00 94.62 88 LYS A C 1
ATOM 687 O O . LYS A 1 88 ? 23.545 7.739 -17.630 1.00 94.62 88 LYS A O 1
ATOM 692 N N . GLU A 1 89 ? 23.480 6.645 -19.593 1.00 95.25 89 GLU A N 1
ATOM 693 C CA . GLU A 1 89 ? 22.020 6.694 -19.755 1.00 95.25 89 GLU A CA 1
ATOM 694 C C . GLU A 1 89 ? 21.281 5.992 -18.609 1.00 95.25 89 GLU A C 1
ATOM 696 O O . GLU A 1 89 ? 20.324 6.537 -18.059 1.00 95.25 89 GLU A O 1
ATOM 701 N N . LEU A 1 90 ? 21.729 4.795 -18.215 1.00 95.00 90 LEU A N 1
ATOM 702 C CA . LEU A 1 90 ? 21.144 4.043 -17.102 1.00 95.00 90 LEU A CA 1
ATOM 703 C C . LEU A 1 90 ? 21.255 4.816 -15.786 1.00 95.00 90 LEU A C 1
ATOM 705 O O . LEU A 1 90 ? 20.296 4.864 -15.017 1.00 95.00 90 LEU A O 1
ATOM 709 N N . ARG A 1 91 ? 22.399 5.468 -15.543 1.00 95.44 91 ARG A N 1
ATOM 710 C CA . ARG A 1 91 ? 22.600 6.322 -14.367 1.00 95.44 91 ARG A CA 1
ATOM 711 C C . ARG A 1 91 ? 21.649 7.518 -14.367 1.00 95.44 91 ARG A C 1
ATOM 713 O O . ARG A 1 91 ? 21.047 7.796 -13.334 1.00 95.44 91 ARG A O 1
ATOM 720 N N . GLU A 1 92 ? 21.520 8.221 -15.490 1.00 97.06 92 GLU A N 1
ATOM 721 C CA . GLU A 1 92 ? 20.619 9.375 -15.610 1.00 97.06 92 GLU A CA 1
ATOM 722 C C . GLU A 1 92 ? 19.157 8.965 -15.391 1.00 97.06 92 GLU A C 1
ATOM 724 O O . GLU A 1 92 ? 18.454 9.594 -14.599 1.00 97.06 92 GLU A O 1
ATOM 729 N N . LYS A 1 93 ? 18.718 7.858 -16.002 1.00 96.69 93 LYS A N 1
ATOM 730 C CA . LYS A 1 93 ? 17.377 7.294 -15.784 1.00 96.69 93 LYS A CA 1
ATOM 731 C C . LYS A 1 93 ? 17.140 6.926 -14.322 1.00 96.69 93 LYS A C 1
ATOM 733 O O . LYS A 1 93 ? 16.138 7.344 -13.748 1.00 96.69 93 LYS A O 1
ATOM 738 N N . ALA A 1 94 ? 18.073 6.203 -13.702 1.00 96.25 94 ALA A N 1
ATOM 739 C CA . ALA A 1 94 ? 17.962 5.815 -12.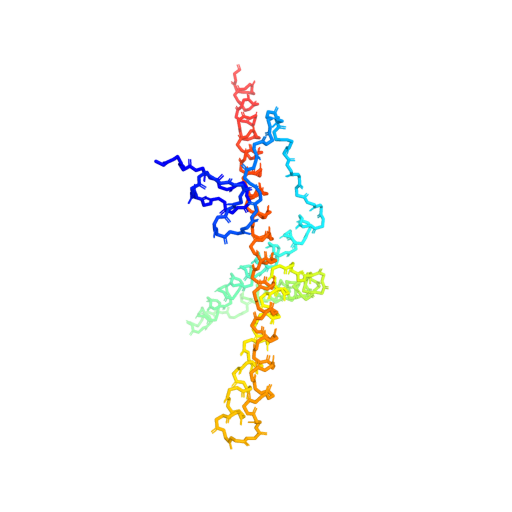299 1.00 96.25 94 ALA A CA 1
ATOM 740 C C . ALA A 1 94 ? 17.873 7.037 -11.372 1.00 96.25 94 ALA A C 1
ATOM 742 O O . ALA A 1 94 ? 17.075 7.043 -10.435 1.00 96.25 94 ALA A O 1
ATOM 743 N N . GLN A 1 95 ? 18.650 8.090 -11.647 1.00 97.31 95 GLN A N 1
ATOM 744 C CA . GLN A 1 95 ? 18.602 9.321 -10.864 1.00 97.31 95 GLN A CA 1
ATOM 745 C C . GLN A 1 95 ? 17.264 10.052 -11.026 1.00 97.31 95 GLN A C 1
ATOM 747 O O . GLN A 1 95 ? 16.688 10.486 -10.031 1.00 97.31 95 GLN A O 1
ATOM 752 N N . ASN A 1 96 ? 16.749 10.161 -12.253 1.00 97.81 96 ASN A N 1
ATOM 753 C CA . ASN A 1 96 ? 15.460 10.802 -12.516 1.00 97.81 96 ASN A CA 1
ATOM 754 C C . ASN A 1 96 ? 14.314 10.068 -11.810 1.00 97.81 96 ASN A C 1
ATOM 756 O O . ASN A 1 96 ? 13.516 10.705 -11.125 1.00 97.81 96 ASN A O 1
ATOM 760 N N . LEU A 1 97 ? 14.287 8.736 -11.900 1.00 97.56 97 LEU A N 1
ATOM 761 C CA . LEU A 1 97 ? 13.297 7.902 -11.216 1.00 97.56 97 LEU A CA 1
ATOM 762 C C . LEU A 1 97 ? 13.393 8.010 -9.696 1.00 97.56 97 LEU A C 1
ATOM 764 O O . LEU A 1 97 ? 12.375 8.060 -9.011 1.00 97.56 97 LEU A O 1
ATOM 768 N N . LYS A 1 98 ? 14.611 8.093 -9.152 1.00 96.44 98 LYS A N 1
ATOM 769 C CA . LYS A 1 98 ? 14.813 8.303 -7.718 1.00 96.44 98 LYS A CA 1
ATOM 770 C C . LYS A 1 98 ? 14.248 9.652 -7.263 1.00 96.44 98 LYS A C 1
ATOM 772 O O . LYS A 1 98 ? 13.515 9.690 -6.279 1.00 96.44 98 LYS A O 1
ATOM 777 N N . ASN A 1 99 ? 14.536 10.725 -7.998 1.00 97.25 99 ASN A N 1
ATOM 778 C CA . ASN A 1 99 ? 14.019 12.059 -7.690 1.00 97.25 99 ASN A CA 1
ATOM 779 C C . ASN A 1 99 ? 12.483 12.105 -7.791 1.00 97.25 99 ASN A C 1
ATOM 781 O O . ASN A 1 99 ? 11.819 12.691 -6.939 1.00 97.25 99 ASN A O 1
ATOM 785 N N . GLU A 1 100 ? 11.907 11.475 -8.820 1.00 96.88 100 GLU A N 1
ATOM 786 C CA . GLU A 1 100 ? 10.454 11.375 -8.981 1.00 96.88 100 GLU A CA 1
ATOM 787 C C . GLU A 1 100 ? 9.821 10.606 -7.817 1.00 96.88 100 GLU A C 1
ATOM 789 O O . GLU A 1 100 ? 8.849 11.075 -7.228 1.00 96.88 100 GLU A O 1
ATOM 794 N N . ARG A 1 101 ? 10.407 9.469 -7.427 1.00 95.94 101 ARG A N 1
ATOM 795 C CA . ARG A 1 101 ? 9.949 8.679 -6.281 1.00 95.94 101 ARG A CA 1
ATOM 796 C C . ARG A 1 101 ? 9.967 9.483 -4.982 1.00 95.94 101 ARG A C 1
ATOM 798 O O . ARG A 1 101 ? 9.018 9.391 -4.211 1.00 95.94 101 ARG A O 1
ATOM 805 N N . GLU A 1 102 ? 11.023 10.255 -4.734 1.00 95.75 102 GLU A N 1
ATOM 806 C CA . GLU A 1 102 ? 11.126 11.123 -3.553 1.00 95.75 102 GLU A CA 1
ATOM 807 C C . GLU A 1 102 ? 10.047 12.214 -3.556 1.00 95.75 102 GLU A C 1
ATOM 809 O O . GLU A 1 102 ? 9.407 12.444 -2.530 1.00 95.75 102 GLU A O 1
ATOM 814 N N . ARG A 1 103 ? 9.779 12.831 -4.716 1.00 96.62 103 ARG A N 1
ATOM 815 C CA . ARG A 1 103 ? 8.693 13.809 -4.871 1.00 96.62 103 ARG A CA 1
ATOM 816 C C . ARG A 1 103 ? 7.326 13.186 -4.580 1.00 96.62 103 ARG A C 1
ATOM 818 O O . ARG A 1 103 ? 6.583 13.707 -3.758 1.00 96.62 103 ARG A O 1
ATOM 825 N N . LEU A 1 104 ? 7.019 12.047 -5.203 1.00 95.62 104 LEU A N 1
ATOM 826 C CA . LEU A 1 104 ? 5.749 11.348 -4.992 1.00 95.62 104 LEU A CA 1
ATOM 827 C C . LEU A 1 104 ? 5.576 10.913 -3.530 1.00 95.62 104 LEU A C 1
ATOM 829 O O . LEU A 1 104 ? 4.478 11.007 -2.993 1.00 95.62 104 LEU A O 1
ATOM 833 N N . ALA A 1 105 ? 6.651 10.491 -2.857 1.00 93.56 105 ALA A N 1
ATOM 834 C CA . ALA A 1 105 ? 6.597 10.092 -1.450 1.00 93.56 105 ALA A CA 1
ATOM 835 C C . ALA A 1 105 ? 6.177 11.247 -0.527 1.00 93.56 105 ALA A C 1
ATOM 837 O O . ALA A 1 105 ? 5.560 11.001 0.505 1.00 93.56 105 ALA A O 1
ATOM 838 N N . ALA A 1 106 ? 6.494 12.492 -0.894 1.00 94.31 106 ALA A N 1
ATOM 839 C CA . ALA A 1 106 ? 6.072 13.676 -0.152 1.00 94.31 106 ALA A CA 1
ATOM 840 C C . ALA A 1 106 ? 4.598 14.055 -0.405 1.00 94.31 106 ALA A C 1
ATOM 842 O O . ALA A 1 106 ? 3.981 14.697 0.442 1.00 94.31 106 ALA A O 1
ATOM 843 N N . GLU A 1 107 ? 4.037 13.671 -1.555 1.00 94.00 107 GLU A N 1
ATOM 844 C CA . GLU A 1 107 ? 2.656 13.982 -1.956 1.00 94.00 107 GLU A CA 1
ATOM 845 C C . GLU A 1 107 ? 1.642 12.909 -1.523 1.00 94.00 107 GLU A C 1
ATOM 847 O O . GLU A 1 107 ? 0.454 13.204 -1.344 1.00 94.00 107 GLU A O 1
ATOM 852 N N . ILE A 1 108 ? 2.098 11.665 -1.343 1.00 93.12 108 ILE A N 1
ATOM 853 C CA . ILE A 1 108 ? 1.255 10.558 -0.888 1.00 93.12 108 ILE A CA 1
ATOM 854 C C . ILE A 1 108 ? 0.849 10.783 0.569 1.00 93.12 108 ILE A C 1
ATOM 856 O O . ILE A 1 108 ? 1.673 10.832 1.482 1.00 93.12 108 ILE A O 1
ATOM 860 N N . LYS A 1 109 ? -0.461 10.852 0.787 1.00 91.62 109 LYS A N 1
ATOM 861 C CA . LYS A 1 109 ? -1.086 10.881 2.104 1.00 91.62 109 LYS A CA 1
ATOM 862 C C . LYS A 1 109 ? -1.482 9.463 2.529 1.00 91.62 109 LYS A C 1
ATOM 864 O O . LYS A 1 109 ? -1.813 8.625 1.676 1.00 91.62 109 LYS A O 1
ATOM 869 N N . PRO A 1 110 ? -1.475 9.173 3.841 1.00 88.06 110 PRO A N 1
ATOM 870 C CA . PRO A 1 110 ? -1.998 7.914 4.338 1.00 88.06 110 PRO A CA 1
ATOM 871 C C . PRO A 1 110 ? -3.496 7.821 4.053 1.00 88.06 110 PRO A C 1
ATOM 873 O O . PRO A 1 110 ? -4.235 8.799 4.192 1.00 88.06 110 PRO A O 1
ATOM 876 N N . PHE A 1 111 ? -3.951 6.639 3.648 1.00 87.50 111 PHE A N 1
ATOM 877 C CA . PHE A 1 111 ? -5.385 6.392 3.548 1.00 87.50 111 PHE A CA 1
ATOM 878 C C . PHE A 1 111 ? -6.005 6.233 4.943 1.00 87.50 111 PHE A C 1
ATOM 880 O O . PHE A 1 111 ? -5.324 5.760 5.857 1.00 87.50 111 PHE A O 1
ATOM 887 N N . PRO A 1 112 ? -7.311 6.519 5.119 1.00 85.38 112 PRO A N 1
ATOM 888 C CA . PRO A 1 112 ? -7.995 6.334 6.403 1.00 85.38 112 PRO A CA 1
ATOM 889 C C . PRO A 1 112 ? -7.796 4.936 7.009 1.00 85.38 112 P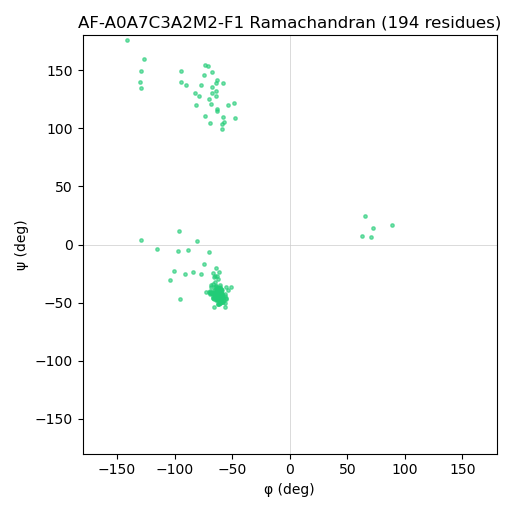RO A C 1
ATOM 891 O O . PRO A 1 112 ? -7.628 4.792 8.220 1.00 85.38 112 PRO A O 1
ATOM 894 N N . LEU A 1 113 ? -7.744 3.899 6.167 1.00 85.75 113 LEU A N 1
ATOM 895 C CA . LEU A 1 113 ? -7.474 2.522 6.589 1.00 85.75 113 LEU A CA 1
ATOM 896 C C . LEU A 1 113 ? -6.069 2.335 7.188 1.00 85.75 113 LEU A C 1
ATOM 898 O O . LEU A 1 113 ? -5.915 1.572 8.141 1.00 85.75 113 LEU A O 1
ATOM 902 N N . GLU A 1 114 ? -5.060 3.044 6.679 1.00 87.81 114 GLU A N 1
ATOM 903 C CA . GLU A 1 114 ? -3.679 2.974 7.178 1.00 87.81 114 GLU A CA 1
ATOM 904 C C . GLU A 1 114 ? -3.567 3.598 8.571 1.00 87.81 114 GLU A C 1
ATOM 906 O O . GLU A 1 114 ? -2.965 3.011 9.473 1.00 87.81 114 GLU A O 1
ATOM 911 N N . ASP A 1 115 ? -4.228 4.736 8.789 1.00 87.56 115 ASP A N 1
ATOM 912 C CA . ASP A 1 115 ? -4.285 5.381 10.102 1.00 87.56 115 ASP A CA 1
ATOM 913 C C . ASP A 1 115 ? -5.000 4.509 11.139 1.00 87.56 115 ASP A C 1
ATOM 915 O O . ASP A 1 115 ? -4.573 4.418 12.296 1.00 87.56 115 ASP A O 1
ATOM 919 N N . VAL A 1 116 ? -6.088 3.845 10.739 1.00 88.81 116 VAL A N 1
ATOM 920 C CA . VAL A 1 116 ? -6.817 2.917 11.610 1.00 88.81 116 VAL A CA 1
ATOM 921 C C . VAL A 1 116 ? -5.955 1.701 11.955 1.00 88.81 116 VAL A C 1
ATOM 923 O O . VAL A 1 116 ? -5.911 1.305 13.123 1.00 88.81 116 VAL A O 1
ATOM 926 N N . ALA A 1 117 ? -5.229 1.141 10.984 1.00 87.81 117 ALA A N 1
ATOM 927 C CA . ALA A 1 117 ? -4.303 0.034 11.211 1.00 87.81 117 ALA A CA 1
ATOM 928 C C . ALA A 1 117 ? -3.168 0.424 12.173 1.00 87.81 117 ALA A C 1
ATOM 930 O O . ALA A 1 117 ? -2.876 -0.316 13.116 1.00 87.81 117 ALA A O 1
ATOM 931 N N . LYS A 1 118 ? -2.582 1.615 12.001 1.00 91.31 118 LYS A N 1
ATOM 932 C CA . LYS A 1 118 ? -1.527 2.130 12.881 1.00 91.31 118 LYS A CA 1
ATOM 933 C C . LYS A 1 118 ? -2.017 2.310 14.319 1.00 91.31 118 LYS A C 1
ATOM 935 O O . LYS A 1 118 ? -1.414 1.770 15.244 1.00 91.31 118 LYS A O 1
ATOM 940 N N . LYS A 1 119 ? -3.149 2.997 14.514 1.00 92.62 119 LYS A N 1
ATOM 941 C CA . LYS A 1 119 ? -3.750 3.204 15.848 1.00 92.62 119 LYS A CA 1
ATOM 942 C C . LYS A 1 119 ? -4.095 1.888 16.536 1.00 92.62 119 LYS A C 1
ATOM 944 O O . LYS A 1 119 ? -3.929 1.760 17.747 1.00 92.62 119 LYS A O 1
ATOM 949 N N . ARG A 1 120 ? -4.572 0.905 15.767 1.00 91.88 120 ARG A N 1
ATOM 950 C CA . ARG A 1 120 ? -4.845 -0.439 16.274 1.00 91.88 120 ARG A CA 1
ATOM 951 C C . ARG A 1 120 ? -3.569 -1.091 16.810 1.00 91.88 120 ARG A C 1
ATOM 953 O O . ARG A 1 120 ? -3.586 -1.547 17.948 1.00 91.88 120 ARG A O 1
ATOM 960 N N . SER A 1 121 ? -2.483 -1.080 16.036 1.00 92.81 121 SER A N 1
ATOM 961 C CA . SER A 1 121 ? -1.188 -1.632 16.459 1.00 92.81 121 SER A CA 1
ATOM 962 C C . SER A 1 121 ? -0.672 -0.959 17.735 1.00 92.81 121 SER A C 1
ATOM 964 O O . SER A 1 121 ? -0.268 -1.633 18.677 1.00 92.81 121 SER A O 1
ATOM 966 N N . GLU A 1 122 ? -0.741 0.374 17.809 1.00 95.31 122 GLU A N 1
ATOM 967 C CA . GLU A 1 122 ? -0.306 1.134 18.988 1.00 95.31 122 GLU A CA 1
ATOM 968 C C . GLU A 1 122 ? -1.115 0.780 20.248 1.00 95.31 122 GLU A C 1
ATOM 970 O O . GLU A 1 122 ? -0.563 0.720 21.349 1.00 95.31 122 GLU A O 1
ATOM 975 N N . LEU A 1 123 ? -2.423 0.544 20.109 1.00 95.88 123 LEU A N 1
ATOM 976 C CA . LEU A 1 123 ? -3.276 0.121 21.219 1.00 95.88 123 LEU A CA 1
ATOM 977 C C . LEU A 1 123 ? -3.024 -1.327 21.633 1.00 95.88 123 LEU A C 1
ATOM 979 O O . LEU A 1 123 ? -2.963 -1.601 22.830 1.00 95.88 123 LEU A O 1
ATOM 983 N N . GLU A 1 124 ? -2.833 -2.235 20.677 1.00 94.44 124 GLU A N 1
ATOM 984 C CA . GLU A 1 124 ? -2.459 -3.627 20.953 1.00 94.44 124 GLU A CA 1
ATOM 985 C C . GLU A 1 124 ? -1.130 -3.685 21.736 1.00 94.44 124 GLU A C 1
ATOM 987 O O . GLU A 1 124 ? -1.043 -4.368 22.758 1.00 94.44 124 GLU A O 1
ATOM 992 N N . GLU A 1 125 ? -0.133 -2.875 21.364 1.00 96.44 125 GLU A N 1
ATOM 993 C CA . GLU A 1 125 ? 1.120 -2.745 22.123 1.00 96.44 125 GLU A CA 1
ATOM 994 C C . GLU A 1 125 ? 0.935 -2.133 23.518 1.00 96.44 125 GLU A C 1
ATOM 996 O O . GLU A 1 125 ? 1.643 -2.491 24.464 1.00 96.44 125 GLU A O 1
ATOM 1001 N N . ARG A 1 126 ? 0.020 -1.170 23.681 1.00 96.44 126 ARG A N 1
ATOM 1002 C CA . ARG A 1 126 ? -0.293 -0.594 25.001 1.00 96.44 126 ARG A CA 1
ATOM 1003 C C . ARG A 1 126 ? -0.943 -1.620 25.917 1.00 96.44 126 ARG A C 1
ATOM 1005 O O . ARG A 1 126 ? -0.570 -1.684 27.085 1.00 96.44 126 ARG A O 1
ATOM 1012 N N . ILE A 1 127 ? -1.861 -2.428 25.393 1.00 95.69 127 ILE A N 1
ATOM 1013 C CA . ILE A 1 127 ? -2.476 -3.531 26.135 1.00 95.69 127 ILE A CA 1
ATOM 1014 C C . ILE A 1 127 ? -1.408 -4.537 26.557 1.00 95.69 127 ILE A C 1
ATOM 1016 O O . ILE A 1 127 ? -1.349 -4.895 27.728 1.00 95.69 127 ILE A O 1
ATOM 1020 N N . LEU A 1 128 ? -0.510 -4.917 25.648 1.00 96.81 128 LEU A N 1
ATOM 1021 C CA . LEU A 1 128 ? 0.565 -5.857 25.960 1.00 96.81 128 LEU A CA 1
ATOM 1022 C C . LEU A 1 128 ? 1.498 -5.326 27.061 1.00 96.81 128 LEU A C 1
ATOM 1024 O O . LEU A 1 128 ? 1.891 -6.065 27.964 1.00 96.81 128 LEU A O 1
ATOM 1028 N N . ARG A 1 129 ? 1.822 -4.027 27.032 1.00 96.88 129 ARG A N 1
ATOM 1029 C CA . ARG A 1 129 ? 2.587 -3.373 28.107 1.00 96.88 129 ARG A CA 1
ATOM 1030 C C . ARG A 1 129 ? 1.828 -3.346 29.432 1.00 96.88 129 ARG A C 1
ATOM 1032 O O . ARG A 1 129 ? 2.437 -3.587 30.471 1.00 96.88 129 ARG A O 1
ATOM 1039 N N . LEU A 1 130 ? 0.527 -3.067 29.397 1.00 96.19 130 LEU A N 1
ATOM 1040 C CA . LEU A 1 130 ? -0.332 -3.062 30.579 1.00 96.19 130 LEU A CA 1
ATOM 1041 C C . LEU A 1 130 ? -0.414 -4.460 31.215 1.00 96.19 130 LEU A C 1
ATOM 1043 O O . LEU A 1 130 ? -0.286 -4.577 32.431 1.00 96.19 130 LEU A O 1
ATOM 1047 N N . ASP A 1 131 ? -0.552 -5.506 30.400 1.00 95.56 131 ASP A N 1
ATOM 1048 C CA . ASP A 1 131 ? -0.562 -6.905 30.847 1.00 95.56 131 ASP A CA 1
ATOM 1049 C C . ASP A 1 131 ? 0.751 -7.295 31.519 1.00 95.56 131 ASP A C 1
ATOM 1051 O O . ASP A 1 131 ? 0.755 -7.905 32.587 1.00 95.56 131 ASP A O 1
ATOM 1055 N N . ALA A 1 132 ? 1.879 -6.901 30.925 1.00 96.88 132 ALA A N 1
ATOM 1056 C CA . ALA A 1 132 ? 3.190 -7.158 31.503 1.00 96.88 132 ALA A CA 1
ATOM 1057 C C . ALA A 1 132 ? 3.387 -6.427 32.843 1.00 96.88 132 ALA A C 1
ATOM 1059 O O . ALA A 1 132 ? 3.955 -7.001 33.771 1.00 96.88 132 ALA A O 1
ATOM 1060 N N . ALA A 1 133 ? 2.924 -5.179 32.957 1.00 95.81 133 ALA A N 1
ATOM 1061 C CA . ALA A 1 133 ? 3.025 -4.396 34.189 1.00 95.81 133 ALA A CA 1
ATOM 1062 C C . ALA A 1 133 ? 2.134 -4.971 35.305 1.00 95.81 133 ALA A C 1
ATOM 1064 O O . ALA A 1 133 ? 2.568 -5.098 36.450 1.00 95.81 133 ALA A O 1
ATOM 1065 N N . HIS A 1 134 ? 0.914 -5.395 34.964 1.00 96.00 134 HIS A N 1
ATOM 1066 C CA . HIS A 1 134 ? 0.018 -6.087 35.893 1.00 96.00 134 HIS A CA 1
ATOM 1067 C C . HIS A 1 134 ? 0.599 -7.425 36.361 1.00 96.00 134 HIS A C 1
ATOM 1069 O O . HIS A 1 134 ? 0.665 -7.670 37.563 1.00 96.00 134 HIS A O 1
ATOM 1075 N N . GLY A 1 135 ? 1.150 -8.231 35.447 1.00 94.88 135 GLY A N 1
ATOM 1076 C CA . GLY A 1 135 ? 1.811 -9.496 35.787 1.00 94.88 135 GLY A CA 1
ATOM 1077 C C . GLY A 1 135 ? 3.035 -9.348 36.703 1.00 94.88 135 GLY A C 1
ATOM 1078 O O . GLY A 1 135 ? 3.381 -10.286 37.419 1.00 94.88 135 GLY A O 1
ATOM 1079 N N . LYS A 1 136 ? 3.675 -8.172 36.723 1.00 97.06 136 LYS A N 1
ATOM 1080 C CA . LYS A 1 136 ? 4.768 -7.825 37.650 1.00 97.06 136 LYS A CA 1
ATOM 1081 C C . LYS A 1 136 ? 4.291 -7.221 38.976 1.00 97.06 136 LYS A C 1
ATOM 1083 O O . LYS A 1 136 ? 5.118 -6.949 39.842 1.00 9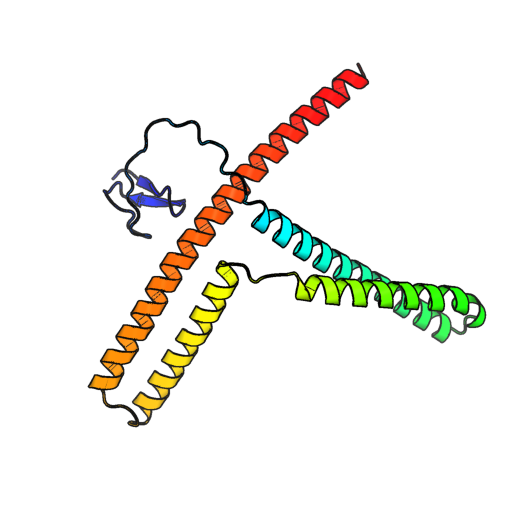7.06 136 LYS A O 1
ATOM 1088 N N . GLY A 1 137 ? 2.990 -6.979 39.135 1.00 94.81 137 GLY A N 1
ATOM 1089 C CA . GLY A 1 137 ? 2.427 -6.277 40.290 1.00 94.81 137 GLY A CA 1
ATOM 1090 C C . GLY A 1 137 ? 2.710 -4.769 40.309 1.00 94.81 137 GLY A C 1
ATOM 1091 O O . GLY A 1 137 ? 2.521 -4.131 41.340 1.00 94.81 137 GLY A O 1
ATOM 1092 N N . GLU A 1 138 ? 3.155 -4.182 39.190 1.00 95.81 138 GLU A N 1
ATOM 1093 C CA . GLU A 1 138 ? 3.405 -2.735 39.059 1.00 95.81 138 GLU A CA 1
ATOM 1094 C C . GLU A 1 138 ? 2.093 -1.931 38.957 1.00 95.81 138 GLU A C 1
ATOM 1096 O O . GLU A 1 138 ? 2.078 -0.717 39.160 1.00 95.81 138 GLU A O 1
ATOM 1101 N N . VAL A 1 139 ? 0.982 -2.608 38.648 1.00 94.31 139 VAL A N 1
ATOM 1102 C CA . VAL A 1 139 ? -0.357 -2.028 38.493 1.00 94.31 139 VAL A CA 1
ATOM 1103 C C . VAL A 1 139 ? -1.344 -2.828 39.335 1.00 94.31 139 VAL A C 1
ATOM 1105 O O . VAL A 1 139 ? -1.339 -4.056 39.292 1.00 94.31 139 VAL A O 1
ATOM 1108 N N . SER A 1 140 ? -2.210 -2.143 40.085 1.00 96.38 140 SER A N 1
ATOM 1109 C CA . SER A 1 140 ? -3.256 -2.810 40.867 1.00 96.38 140 SER A CA 1
ATOM 1110 C C . SER A 1 140 ? -4.348 -3.402 39.974 1.00 96.38 140 SER A C 1
ATOM 1112 O O . SER A 1 140 ? -4.628 -2.877 38.894 1.00 96.38 140 SER A O 1
ATOM 1114 N N . ASP A 1 141 ? -5.027 -4.447 40.454 1.00 96.25 141 ASP A N 1
ATOM 1115 C CA . ASP A 1 141 ? -6.121 -5.110 39.724 1.00 96.25 141 ASP A CA 1
ATOM 1116 C C . ASP A 1 141 ? -7.213 -4.130 39.274 1.00 96.25 141 ASP A C 1
ATOM 1118 O O . ASP A 1 141 ? -7.726 -4.216 38.159 1.00 96.25 141 ASP A O 1
ATOM 1122 N N . GLU A 1 142 ? -7.553 -3.155 40.122 1.00 96.00 142 GLU A N 1
ATOM 1123 C CA . GLU A 1 142 ? -8.598 -2.176 39.821 1.00 96.00 142 GLU A CA 1
ATOM 1124 C C . GLU A 1 142 ? -8.178 -1.202 38.709 1.00 96.00 142 GLU A C 1
ATOM 1126 O O . GLU A 1 142 ? -8.978 -0.874 37.827 1.00 96.00 142 GLU A O 1
ATOM 1131 N N . VAL A 1 143 ? -6.920 -0.747 38.726 1.00 95.69 143 VAL A N 1
ATOM 1132 C CA . VAL A 1 143 ? -6.374 0.136 37.683 1.00 95.69 143 VAL A CA 1
ATOM 1133 C C . VAL A 1 143 ? -6.220 -0.633 36.374 1.00 95.69 143 VAL A C 1
ATOM 1135 O O . VAL A 1 143 ? -6.612 -0.125 35.321 1.00 95.69 143 VAL A O 1
ATOM 1138 N N . TYR A 1 144 ? -5.731 -1.873 36.445 1.00 96.81 144 TYR A N 1
ATOM 1139 C CA . TYR A 1 144 ? -5.630 -2.773 35.303 1.00 96.81 144 TYR A CA 1
ATOM 1140 C C . TYR A 1 144 ? -6.991 -2.979 34.636 1.00 96.81 144 TYR A C 1
ATOM 1142 O O . TYR A 1 144 ? -7.135 -2.700 33.449 1.00 96.81 144 TYR A O 1
ATOM 1150 N N . ALA A 1 145 ? -8.014 -3.378 35.398 1.00 96.31 145 ALA A N 1
ATOM 1151 C CA . ALA A 1 145 ? -9.345 -3.646 34.862 1.00 96.31 145 ALA A CA 1
ATOM 1152 C C . ALA A 1 145 ? -9.963 -2.417 34.171 1.00 96.31 145 ALA A C 1
ATOM 1154 O O . ALA A 1 145 ? -10.585 -2.549 33.114 1.00 96.31 145 ALA A O 1
ATOM 1155 N N . LYS A 1 146 ? -9.771 -1.214 34.733 1.00 97.06 146 LYS A N 1
ATOM 1156 C CA . LYS A 1 146 ? -10.254 0.041 34.133 1.00 97.06 146 LYS A CA 1
ATOM 1157 C C . LYS A 1 146 ? -9.550 0.345 32.811 1.00 97.06 146 LYS A C 1
ATOM 1159 O O . LYS A 1 146 ? -10.229 0.524 31.801 1.00 97.06 146 LYS A O 1
ATOM 1164 N N . LEU A 1 147 ? -8.215 0.364 32.804 1.00 96.62 147 LEU A N 1
ATOM 1165 C CA . LEU A 1 147 ? -7.426 0.686 31.608 1.00 96.62 147 LEU A CA 1
ATOM 1166 C C . LEU A 1 147 ? -7.587 -0.368 30.512 1.00 96.62 147 LEU A C 1
ATOM 1168 O O . LEU A 1 147 ? -7.715 -0.030 29.338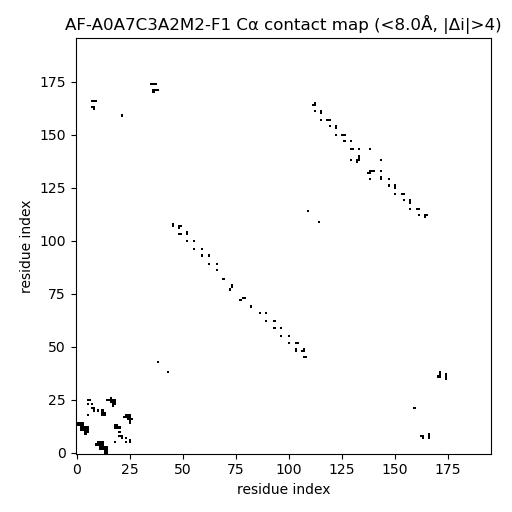 1.00 96.62 147 LEU A O 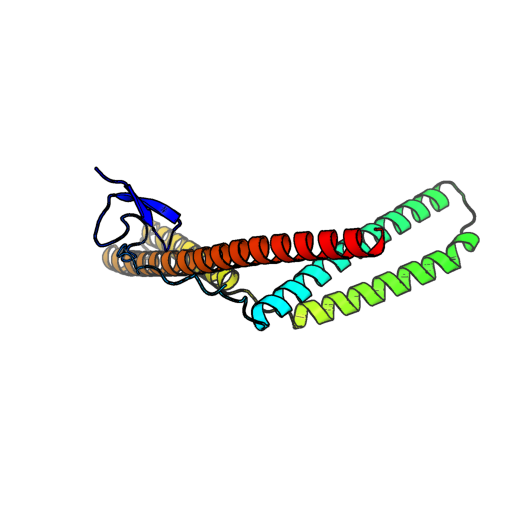1
ATOM 1172 N N . ARG A 1 148 ? -7.640 -1.646 30.890 1.00 96.38 148 ARG A N 1
ATOM 1173 C CA . ARG A 1 148 ? -7.843 -2.753 29.958 1.00 96.38 148 ARG A CA 1
ATOM 1174 C C . ARG A 1 148 ? -9.181 -2.622 29.238 1.00 96.38 148 ARG A C 1
ATOM 1176 O O . ARG A 1 148 ? -9.215 -2.650 28.010 1.00 96.38 148 ARG A O 1
ATOM 1183 N N . LYS A 1 149 ? -10.260 -2.383 29.989 1.00 96.75 149 LYS A N 1
ATOM 1184 C CA . LYS A 1 149 ? -11.598 -2.146 29.432 1.00 96.75 149 LYS A CA 1
ATOM 1185 C C . LYS A 1 149 ? -11.635 -0.914 28.525 1.00 96.75 149 LYS A C 1
ATOM 1187 O O . LYS A 1 149 ? -12.308 -0.932 27.497 1.00 96.75 149 LYS A O 1
ATOM 1192 N N . GLU A 1 150 ? -10.932 0.154 28.897 1.00 97.25 150 GLU A N 1
ATOM 1193 C CA . GLU A 1 150 ? -10.823 1.357 28.072 1.00 97.25 150 GLU A CA 1
ATOM 1194 C C . GLU A 1 150 ? -10.135 1.059 26.732 1.00 97.25 150 GLU A C 1
ATOM 1196 O O . GLU A 1 150 ? -10.692 1.368 25.677 1.00 97.25 150 GLU A O 1
ATOM 1201 N N . TYR A 1 151 ? -8.962 0.418 26.751 1.00 97.19 151 TYR A N 1
ATOM 1202 C CA . TYR A 1 151 ? -8.209 0.095 25.537 1.00 97.19 151 TYR A CA 1
ATOM 1203 C C . TYR A 1 151 ? -8.945 -0.901 24.637 1.00 97.19 151 TYR A C 1
ATOM 1205 O O . TYR A 1 151 ? -8.973 -0.719 23.420 1.00 97.19 151 TYR A O 1
ATOM 1213 N N . GLU A 1 152 ? -9.606 -1.907 25.209 1.00 94.56 152 GLU A N 1
ATOM 1214 C CA . GLU A 1 152 ? -10.462 -2.831 24.456 1.00 94.56 152 GLU A CA 1
ATOM 1215 C C . GLU A 1 152 ? -11.657 -2.106 23.822 1.00 94.56 152 GLU A C 1
ATOM 1217 O O . GLU A 1 152 ? -11.953 -2.309 22.644 1.00 94.56 152 GLU A O 1
ATOM 1222 N N . GLY A 1 153 ? -12.288 -1.180 24.550 1.00 95.75 153 GLY A N 1
ATOM 1223 C CA . GLY A 1 153 ? -13.353 -0.337 24.009 1.00 95.75 153 GLY A CA 1
ATOM 1224 C C . GLY A 1 153 ? -12.889 0.537 22.837 1.00 95.75 153 GLY A C 1
ATOM 1225 O O . GLY A 1 153 ? -13.607 0.666 21.839 1.00 95.75 153 GLY A O 1
ATOM 1226 N N . GLN A 1 154 ? -11.678 1.098 22.922 1.00 95.94 154 GLN A N 1
ATOM 1227 C CA . GLN A 1 154 ? -11.055 1.850 21.827 1.00 95.94 154 GLN A CA 1
ATOM 1228 C C . GLN A 1 154 ? -10.750 0.948 20.621 1.00 95.94 154 GLN A C 1
ATOM 1230 O O . GLN A 1 154 ? -11.043 1.332 19.487 1.00 95.94 154 GLN A O 1
ATOM 1235 N N . LEU A 1 155 ? -10.235 -0.266 20.844 1.00 93.94 155 LEU A N 1
ATOM 1236 C CA . LEU A 1 155 ? -10.010 -1.246 19.779 1.00 93.94 155 LEU A CA 1
ATOM 1237 C C . LEU A 1 155 ? -11.306 -1.627 19.069 1.00 93.94 155 LEU A C 1
ATOM 1239 O O . LEU A 1 155 ? -11.340 -1.684 17.841 1.00 93.94 155 LEU A O 1
ATOM 1243 N N . ASP A 1 156 ? -12.387 -1.852 19.806 1.00 91.88 156 ASP A N 1
ATOM 1244 C CA . ASP A 1 156 ? -13.674 -2.192 19.205 1.00 91.88 156 ASP A CA 1
ATOM 1245 C C . ASP A 1 156 ? -14.277 -1.021 18.424 1.00 91.88 156 ASP A C 1
ATOM 1247 O O . ASP A 1 156 ? -14.885 -1.223 17.370 1.00 91.88 156 ASP A O 1
ATOM 1251 N N . ALA A 1 157 ? -14.074 0.217 18.885 1.00 91.69 157 ALA A N 1
ATOM 1252 C CA . ALA A 1 157 ? -14.437 1.405 18.119 1.00 91.69 157 ALA A CA 1
ATOM 1253 C C . ALA A 1 157 ? -13.628 1.514 16.815 1.00 91.69 157 ALA A C 1
ATOM 1255 O O . ALA A 1 157 ? -14.217 1.738 15.754 1.00 91.69 157 ALA A O 1
ATOM 1256 N N . LEU A 1 158 ? -12.312 1.282 16.869 1.00 92.56 158 LEU A N 1
ATOM 1257 C CA . LEU A 1 158 ? -11.451 1.264 15.686 1.00 92.56 158 LEU A CA 1
ATOM 1258 C C . LEU A 1 158 ? -11.844 0.159 14.708 1.00 92.56 158 LEU A C 1
ATOM 1260 O O . LEU A 1 158 ? -11.957 0.433 13.518 1.00 92.56 158 LEU A O 1
ATOM 1264 N N . LYS A 1 159 ? -12.132 -1.058 15.185 1.00 88.94 159 LYS A N 1
ATOM 1265 C CA . LYS A 1 159 ? -12.626 -2.158 14.341 1.00 88.94 159 LYS A CA 1
ATOM 1266 C C . LYS A 1 159 ? -13.913 -1.765 13.623 1.00 88.94 159 LYS A C 1
ATOM 1268 O O . LYS A 1 159 ? -14.020 -1.967 12.419 1.00 88.94 159 LYS A O 1
ATOM 1273 N N . ARG A 1 160 ? -14.880 -1.166 14.329 1.00 88.94 160 ARG A N 1
ATOM 1274 C CA . ARG A 1 160 ? -16.125 -0.685 13.704 1.00 88.94 160 ARG A CA 1
ATOM 1275 C C . ARG A 1 160 ? -15.858 0.370 12.631 1.00 88.94 160 ARG A C 1
ATOM 1277 O O . ARG A 1 160 ? -16.481 0.311 11.577 1.00 88.94 160 ARG A O 1
ATOM 1284 N N . SER A 1 161 ? -14.946 1.308 12.883 1.00 88.56 161 SER A N 1
ATOM 1285 C CA . SER A 1 161 ? -14.533 2.302 11.883 1.00 88.56 161 SER A CA 1
ATOM 1286 C C . SER A 1 161 ? -13.881 1.632 10.674 1.00 88.56 161 SER A C 1
ATOM 1288 O O . SER A 1 161 ? -14.284 1.888 9.548 1.00 88.56 161 SER A O 1
ATOM 1290 N N . HIS A 1 162 ? -12.948 0.709 10.906 1.00 88.12 162 HIS A N 1
ATOM 1291 C CA . HIS A 1 162 ? -12.261 -0.051 9.864 1.00 88.12 162 HIS A CA 1
ATOM 1292 C C . HIS A 1 162 ? -13.243 -0.790 8.951 1.00 88.12 162 HIS A C 1
ATOM 1294 O O . HIS A 1 162 ? -13.133 -0.725 7.733 1.00 88.12 162 HIS A O 1
ATOM 1300 N N . PHE A 1 163 ? -14.239 -1.461 9.534 1.00 86.56 163 PHE A N 1
ATOM 1301 C CA . PHE A 1 163 ? -15.261 -2.159 8.757 1.00 86.56 163 PHE A CA 1
ATOM 1302 C C . PHE A 1 163 ? -16.099 -1.215 7.892 1.00 86.56 163 PHE A C 1
ATOM 1304 O O . PHE A 1 163 ? -16.442 -1.583 6.773 1.00 86.56 163 PHE A O 1
ATOM 1311 N N . LYS A 1 164 ? -16.418 -0.010 8.380 1.00 87.19 164 LYS A N 1
ATOM 131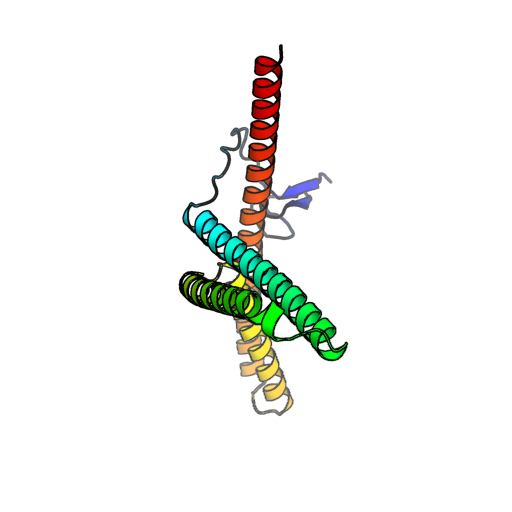2 C CA . LYS A 1 164 ? -17.148 0.989 7.586 1.00 87.19 164 LYS A CA 1
ATOM 1313 C C . LYS A 1 164 ? -16.333 1.462 6.384 1.00 87.19 164 LYS A C 1
ATOM 1315 O O . LYS A 1 164 ? -16.873 1.517 5.286 1.00 87.19 164 LYS A O 1
ATOM 1320 N N . GLU A 1 165 ? -15.054 1.755 6.596 1.00 86.75 165 GLU A N 1
ATOM 1321 C CA . GLU A 1 165 ? -14.146 2.170 5.522 1.00 86.75 165 GLU A CA 1
ATOM 1322 C C . GLU A 1 165 ? -13.966 1.059 4.474 1.00 86.75 165 GLU A C 1
ATOM 1324 O O . GLU A 1 165 ? -14.043 1.327 3.279 1.00 86.75 165 GLU A O 1
ATOM 1329 N N . ILE A 1 166 ? -13.811 -0.205 4.895 1.00 88.19 166 ILE A N 1
ATOM 1330 C CA . ILE A 1 166 ? -13.748 -1.345 3.962 1.00 88.19 166 ILE A CA 1
ATOM 1331 C C . ILE A 1 166 ? -15.017 -1.436 3.119 1.00 88.19 166 ILE A C 1
ATOM 1333 O O . ILE A 1 166 ? -14.926 -1.529 1.899 1.00 88.19 166 ILE A O 1
ATOM 1337 N N . ALA A 1 167 ? -16.190 -1.378 3.750 1.00 87.31 167 ALA A N 1
ATOM 1338 C CA . ALA A 1 167 ? -17.455 -1.488 3.035 1.00 87.31 167 ALA A CA 1
ATOM 1339 C C . ALA A 1 167 ? -17.636 -0.370 1.996 1.00 87.31 167 ALA A C 1
ATOM 1341 O O . ALA A 1 167 ? -18.205 -0.591 0.928 1.00 87.31 167 ALA A O 1
ATOM 1342 N N . LEU A 1 168 ? -17.144 0.835 2.293 1.00 86.38 168 LEU A N 1
ATOM 1343 C CA . LEU A 1 168 ? -17.136 1.948 1.348 1.00 86.38 168 LEU A CA 1
ATOM 1344 C C . LEU A 1 168 ? -16.210 1.664 0.155 1.00 86.38 168 LEU A C 1
ATOM 1346 O O . LEU A 1 168 ? -16.619 1.812 -0.995 1.00 86.38 168 LEU A O 1
ATOM 1350 N N . VAL A 1 169 ? -14.993 1.181 0.416 1.00 87.81 169 VAL A N 1
ATOM 1351 C CA . VAL A 1 169 ? -14.042 0.793 -0.637 1.00 87.81 169 VAL A CA 1
ATOM 1352 C C . VAL A 1 169 ? -14.598 -0.335 -1.512 1.00 87.81 169 VAL A C 1
ATOM 1354 O O . VAL A 1 169 ? -14.462 -0.286 -2.732 1.00 87.81 169 VAL A O 1
ATOM 1357 N N . GLU A 1 170 ? -15.267 -1.331 -0.931 1.00 87.62 170 GLU A N 1
ATOM 1358 C CA . GLU A 1 170 ? -15.909 -2.418 -1.682 1.00 87.62 170 GLU A CA 1
ATOM 1359 C C . GLU A 1 170 ? -16.997 -1.888 -2.626 1.00 87.62 170 GLU A C 1
ATOM 1361 O O . GLU A 1 170 ? -17.019 -2.241 -3.809 1.00 87.62 170 GLU A O 1
ATOM 1366 N N . LYS A 1 171 ? -17.839 -0.959 -2.155 1.00 87.94 171 LYS A N 1
ATOM 1367 C CA . LYS A 1 171 ? -18.838 -0.287 -3.002 1.00 87.94 171 LYS A CA 1
ATOM 1368 C C . LYS A 1 171 ? -18.197 0.467 -4.162 1.00 87.94 171 LYS A C 1
ATOM 1370 O O . LYS A 1 171 ? -18.682 0.379 -5.294 1.00 87.94 171 LYS A O 1
ATOM 1375 N N . TRP A 1 172 ? -17.105 1.180 -3.902 1.00 88.75 172 TRP A N 1
ATOM 1376 C CA . TRP A 1 172 ? -16.336 1.877 -4.930 1.00 88.75 172 TRP A CA 1
ATOM 1377 C C . TRP A 1 172 ? -15.751 0.915 -5.965 1.00 88.75 172 TRP A C 1
ATOM 1379 O O . TRP A 1 172 ? -15.875 1.160 -7.164 1.00 88.75 172 TRP A O 1
ATOM 1389 N N . ILE A 1 173 ? -15.185 -0.213 -5.532 1.00 88.56 173 ILE A N 1
ATOM 1390 C CA . ILE A 1 173 ? -14.666 -1.252 -6.430 1.00 88.56 173 ILE A CA 1
ATOM 1391 C C . ILE A 1 173 ? -15.779 -1.786 -7.340 1.00 88.56 173 ILE A C 1
ATOM 1393 O O . ILE A 1 173 ? -15.588 -1.893 -8.553 1.00 88.56 173 ILE A O 1
ATOM 1397 N N . ASP A 1 174 ? -16.954 -2.087 -6.792 1.00 88.06 174 ASP A N 1
ATOM 1398 C CA . ASP A 1 174 ? -18.076 -2.599 -7.581 1.00 88.06 174 ASP A CA 1
ATOM 1399 C C . ASP A 1 174 ? -18.656 -1.546 -8.534 1.00 88.06 174 ASP A C 1
ATOM 1401 O O . ASP A 1 174 ? -19.032 -1.857 -9.669 1.00 88.06 174 ASP A O 1
ATOM 1405 N N . SER A 1 175 ? -18.690 -0.281 -8.107 1.00 86.62 175 SER A N 1
ATOM 1406 C CA . SER A 1 175 ? -19.023 0.869 -8.956 1.00 86.62 175 SER A CA 1
ATOM 1407 C C . SER A 1 175 ? -18.069 0.967 -10.154 1.00 86.62 175 SER A C 1
ATOM 1409 O O . SER A 1 175 ? -18.520 0.998 -11.304 1.00 86.62 175 SER A O 1
ATOM 1411 N N . LEU A 1 176 ? -16.755 0.900 -9.912 1.00 87.31 176 LEU A N 1
ATOM 1412 C CA . LEU A 1 176 ? -15.733 0.947 -10.960 1.00 87.31 176 LEU A CA 1
ATOM 1413 C C . LEU A 1 176 ? -15.813 -0.244 -11.911 1.00 87.31 176 LEU A C 1
ATOM 1415 O O . LEU A 1 176 ? -15.779 -0.043 -13.121 1.00 87.31 176 LEU A O 1
ATOM 1419 N N . LYS A 1 177 ? -15.986 -1.472 -11.407 1.00 89.00 177 LYS A N 1
ATOM 1420 C CA . LYS A 1 177 ? -16.152 -2.667 -12.254 1.00 89.00 177 LYS A CA 1
ATOM 1421 C C . LYS A 1 177 ? -17.327 -2.516 -13.221 1.00 89.00 177 LYS A C 1
ATOM 1423 O O . LYS A 1 177 ? -17.208 -2.856 -14.397 1.00 89.00 177 LYS A O 1
ATOM 1428 N N . ARG A 1 178 ? -18.453 -1.970 -12.746 1.00 89.62 178 ARG A N 1
ATOM 1429 C CA . ARG A 1 178 ? -19.618 -1.680 -13.595 1.00 89.62 178 ARG A CA 1
ATOM 1430 C C . ARG A 1 178 ? -19.320 -0.598 -14.633 1.00 89.62 178 ARG A C 1
ATOM 1432 O O . ARG A 1 178 ? -19.718 -0.768 -15.783 1.00 89.62 178 ARG A O 1
ATOM 1439 N N . LYS A 1 179 ? -18.626 0.485 -14.256 1.00 88.38 179 LYS A N 1
ATOM 1440 C CA . LYS A 1 179 ? -18.209 1.548 -15.192 1.00 88.38 179 LYS A CA 1
ATOM 1441 C C . LYS A 1 179 ? -17.259 1.006 -16.268 1.00 88.38 179 LYS A C 1
ATOM 1443 O O . LYS A 1 179 ? -17.502 1.241 -17.446 1.00 88.38 179 LYS A O 1
ATOM 1448 N N . ILE A 1 180 ? -16.249 0.222 -15.882 1.00 91.31 180 ILE A N 1
ATOM 1449 C CA . ILE A 1 180 ? -15.304 -0.426 -16.806 1.00 91.31 180 ILE A CA 1
ATOM 1450 C C . ILE A 1 180 ? -16.058 -1.287 -17.814 1.00 91.31 180 ILE A C 1
ATOM 1452 O O . ILE A 1 180 ? -15.879 -1.101 -19.009 1.00 91.31 180 ILE A O 1
ATOM 1456 N N . LYS A 1 181 ? -16.959 -2.162 -17.348 1.00 92.94 181 LYS A N 1
ATOM 1457 C CA . LYS A 1 181 ? -17.747 -3.026 -18.233 1.00 92.94 181 LYS A CA 1
ATOM 1458 C C . LYS A 1 181 ? -18.526 -2.228 -19.287 1.00 92.94 181 LYS A C 1
ATOM 1460 O O 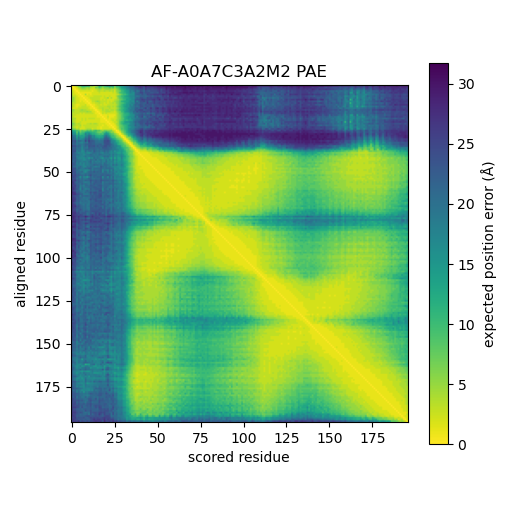. LYS A 1 181 ? -18.464 -2.568 -20.462 1.00 92.94 181 LYS A O 1
ATOM 1465 N N . LYS A 1 182 ? -19.215 -1.155 -18.878 1.00 92.62 182 LYS A N 1
ATOM 1466 C CA . LYS A 1 182 ? -19.963 -0.286 -19.804 1.00 92.62 182 LYS A CA 1
ATOM 1467 C C . LYS A 1 182 ? -19.053 0.372 -20.841 1.00 92.62 182 LYS A C 1
ATOM 1469 O O . LYS A 1 182 ? -19.360 0.339 -22.024 1.00 92.62 182 LYS A O 1
ATOM 1474 N N . LEU A 1 183 ? -17.924 0.930 -20.404 1.00 93.50 183 LEU A N 1
ATOM 1475 C CA . LEU A 1 183 ? -16.962 1.567 -21.307 1.00 93.50 183 LEU A CA 1
ATOM 1476 C C . LEU A 1 183 ? -16.343 0.565 -22.289 1.00 93.50 183 LEU A C 1
ATOM 1478 O O . LEU A 1 183 ? -16.102 0.911 -23.441 1.00 93.50 183 LEU A O 1
ATOM 1482 N N . THR A 1 184 ? -16.107 -0.677 -21.860 1.00 93.44 184 THR A N 1
ATOM 1483 C CA . THR A 1 184 ? -15.644 -1.752 -22.746 1.00 93.44 184 THR A CA 1
ATOM 1484 C C . THR A 1 184 ? -16.686 -2.078 -23.814 1.00 93.44 184 THR A C 1
ATOM 1486 O O . THR A 1 184 ? -16.344 -2.095 -24.992 1.00 93.44 184 THR A O 1
ATOM 1489 N N . GLU A 1 185 ? -17.956 -2.254 -23.434 1.00 93.75 185 GLU A N 1
ATOM 1490 C CA . GLU A 1 185 ? -19.056 -2.492 -24.383 1.00 93.75 185 GLU A CA 1
ATOM 1491 C C . GLU A 1 185 ? -19.207 -1.328 -25.383 1.00 93.75 185 GLU A C 1
ATOM 1493 O O . GLU A 1 185 ? -19.366 -1.542 -26.585 1.00 93.75 185 GLU A O 1
ATOM 1498 N N . GLU A 1 186 ? -19.105 -0.081 -24.914 1.00 94.00 186 GLU A N 1
ATOM 1499 C CA . GLU A 1 186 ? -19.135 1.109 -25.773 1.00 94.00 186 GLU A CA 1
ATOM 1500 C C . GLU A 1 186 ? -17.953 1.151 -26.751 1.00 94.00 186 GLU A C 1
ATOM 1502 O O . GLU A 1 186 ? -18.144 1.441 -27.935 1.00 94.00 186 GLU A O 1
ATOM 1507 N N . ALA A 1 187 ? -16.743 0.830 -26.288 1.00 93.75 187 ALA A N 1
ATOM 1508 C CA . ALA A 1 187 ? -15.555 0.771 -27.132 1.00 93.75 187 ALA A CA 1
ATOM 1509 C C . ALA A 1 187 ? -15.670 -0.320 -28.208 1.00 93.75 187 ALA A C 1
ATOM 1511 O O . ALA A 1 187 ? -15.349 -0.069 -29.370 1.00 93.75 187 ALA A O 1
ATOM 1512 N N . GLU A 1 188 ? -16.178 -1.503 -27.853 1.00 94.56 188 GLU A N 1
ATOM 1513 C CA . GLU A 1 188 ? -16.436 -2.598 -28.795 1.00 94.56 188 GLU A CA 1
ATOM 1514 C C . GLU A 1 188 ? -17.477 -2.207 -29.852 1.00 94.56 188 GLU A C 1
ATOM 1516 O O . GLU A 1 188 ? -17.277 -2.454 -31.042 1.00 94.56 188 GLU A O 1
ATOM 1521 N N . LEU A 1 189 ? -18.560 -1.531 -29.450 1.00 93.75 189 LEU A N 1
ATOM 1522 C CA . LEU A 1 189 ? -19.573 -1.021 -30.377 1.00 93.75 189 LEU A CA 1
ATOM 1523 C C . LEU A 1 189 ? -19.005 0.033 -31.333 1.00 93.75 189 LEU A C 1
ATOM 1525 O O . LEU A 1 189 ? -19.309 0.006 -32.527 1.00 93.75 189 LEU A O 1
ATOM 1529 N N . LEU A 1 190 ? -18.195 0.967 -30.830 1.00 93.62 190 LEU A N 1
ATOM 1530 C CA . LEU A 1 190 ? -17.527 1.972 -31.660 1.00 93.62 190 LEU A CA 1
ATOM 1531 C C . LEU A 1 190 ? -16.554 1.324 -32.647 1.00 93.62 190 LEU A C 1
ATOM 1533 O O . LEU A 1 190 ? -16.539 1.696 -33.819 1.00 93.62 190 LEU A O 1
ATOM 1537 N N . TYR A 1 191 ? -15.793 0.328 -32.196 1.00 92.38 191 TYR A N 1
ATOM 1538 C CA . TYR A 1 191 ? -14.881 -0.431 -33.044 1.00 92.38 191 TYR A CA 1
ATOM 1539 C C . TYR A 1 191 ? -15.632 -1.188 -34.148 1.00 92.38 191 TYR A C 1
ATOM 1541 O O . TYR A 1 191 ? -15.279 -1.075 -35.321 1.00 92.38 191 TYR A O 1
ATOM 1549 N N . ALA A 1 192 ? -16.726 -1.876 -33.805 1.00 92.00 192 ALA A N 1
ATOM 1550 C CA . ALA A 1 192 ? -17.572 -2.573 -34.771 1.00 92.00 192 ALA A CA 1
ATOM 1551 C C . ALA A 1 192 ? -18.177 -1.617 -35.813 1.00 92.00 192 ALA A C 1
ATOM 1553 O O . ALA A 1 192 ? -18.190 -1.934 -36.998 1.00 92.00 192 ALA A O 1
ATOM 1554 N N . ARG A 1 193 ? -18.615 -0.421 -35.395 1.00 89.88 193 ARG A N 1
ATOM 1555 C CA . ARG A 1 193 ? -19.117 0.628 -36.303 1.00 89.88 193 ARG A CA 1
ATOM 1556 C C . ARG A 1 193 ? -18.053 1.210 -37.227 1.00 89.88 193 ARG A C 1
ATOM 1558 O O . ARG A 1 193 ? -18.410 1.789 -38.242 1.00 89.88 193 ARG A O 1
ATOM 1565 N N . HIS A 1 194 ? -16.780 1.150 -36.847 1.00 84.94 194 HIS A N 1
ATOM 1566 C CA . HIS A 1 194 ? -15.696 1.690 -37.662 1.00 84.94 194 HIS A CA 1
ATOM 1567 C C . HIS A 1 194 ? -15.218 0.704 -38.738 1.00 84.94 194 HIS A C 1
ATOM 1569 O O . HIS A 1 194 ? -14.637 1.125 -39.734 1.00 84.94 194 HIS A O 1
ATOM 1575 N N . ILE A 1 195 ? -15.445 -0.597 -38.529 1.00 87.19 195 ILE A N 1
ATOM 1576 C CA . ILE A 1 195 ? -15.010 -1.673 -39.435 1.00 87.19 195 ILE A CA 1
ATOM 1577 C C . ILE A 1 195 ? -16.149 -2.180 -40.336 1.00 87.19 195 ILE A C 1
ATOM 1579 O O . ILE A 1 195 ? -15.863 -2.743 -41.393 1.00 87.19 195 ILE A O 1
ATOM 1583 N N . ALA A 1 196 ? -17.412 -1.994 -39.936 1.00 63.00 196 ALA A N 1
ATOM 1584 C CA . ALA A 1 196 ? -18.603 -2.277 -40.747 1.00 63.00 196 ALA A CA 1
ATOM 1585 C C . ALA A 1 196 ? -18.945 -1.116 -41.692 1.00 63.00 196 ALA A C 1
ATOM 1587 O O . ALA A 1 196 ? -19.352 -1.410 -42.839 1.00 63.00 196 ALA A O 1
#